Protein AF-A0A6L4ZNS8-F1 (afdb_monomer_lite)

Foldseek 3Di:
DVQLVQVCQFCLLQAQAAEAEDQDDLQVPDDQVPRCVNCVLQAVQQVVVNVVVCVLCVLCVVLRRYDYDYQCCSVPVVVVVLQVVLLCVLCPPDDDDPVLVVVVVVVVVVVVLLVLLQADLVLVLVVCCVVPVPQDPVNSVVVSVVSPVVSVVPHPDHDDPVSNVSCVVVVHHDHDDPPGGALLSQFQVCLFPVHAAEHQRPVSVVSQLVLDPCSPADPPLVVLVLVVLQVDKDKGFGPDRVNLSSVCVVVCQLVLSSVLVVLVSVLLLDPCNDPVSSVVSSVCVVVSSVVNVVSVVVVQVVVVVVCVVVHDPPDPDDRMFMWGKGKDFHNRAGHRPRDPVVVVVPDDDGRRHNGMYIYTHTDD

pLDDT: mean 82.62, std 11.11, range [48.66, 97.88]

Structure (mmCIF, N/CA/C/O backbone):
data_AF-A0A6L4ZNS8-F1
#
_entry.id   AF-A0A6L4ZNS8-F1
#
loop_
_atom_site.group_PDB
_atom_site.id
_atom_site.type_symbol
_atom_site.label_atom_id
_atom_site.label_alt_id
_atom_site.label_comp_id
_atom_site.label_asym_id
_atom_site.label_entity_id
_atom_site.label_seq_id
_atom_site.pdbx_PDB_ins_code
_atom_site.Cartn_x
_atom_site.Cartn_y
_atom_site.Cartn_z
_atom_site.occupancy
_atom_site.B_iso_or_equiv
_atom_site.auth_seq_id
_atom_site.auth_comp_id
_atom_site.auth_asym_id
_atom_site.auth_atom_id
_atom_site.pdbx_PDB_model_num
ATOM 1 N N . SER A 1 1 ? 4.848 -0.343 -8.490 1.00 55.44 1 SER A N 1
ATOM 2 C CA . SER A 1 1 ? 5.250 -1.646 -7.915 1.00 55.44 1 SER A CA 1
ATOM 3 C C . SER A 1 1 ? 6.116 -1.449 -6.678 1.00 55.44 1 SER A C 1
ATOM 5 O O . SER A 1 1 ? 5.845 -2.103 -5.681 1.00 55.44 1 SER A O 1
ATOM 7 N N . GLN A 1 2 ? 7.077 -0.512 -6.673 1.00 61.09 2 GLN A N 1
ATOM 8 C CA . GLN A 1 2 ? 7.758 -0.095 -5.437 1.00 61.09 2 GLN A CA 1
ATOM 9 C C . GLN A 1 2 ? 6.821 0.632 -4.461 1.00 61.09 2 GLN A C 1
ATOM 11 O O . GLN A 1 2 ? 6.815 0.305 -3.285 1.00 61.09 2 GLN A O 1
ATOM 16 N N . LEU A 1 3 ? 5.949 1.533 -4.922 1.00 66.25 3 LEU A N 1
ATOM 17 C CA . LEU A 1 3 ? 4.980 2.187 -4.029 1.00 66.25 3 LEU A CA 1
ATOM 18 C C . LEU A 1 3 ? 4.072 1.175 -3.302 1.00 66.25 3 LEU A C 1
ATOM 20 O O . LEU A 1 3 ? 4.001 1.165 -2.080 1.00 66.25 3 LEU A O 1
ATOM 24 N N . THR A 1 4 ? 3.461 0.250 -4.050 1.00 72.44 4 THR A N 1
ATOM 25 C CA . THR A 1 4 ? 2.668 -0.857 -3.487 1.00 72.44 4 THR A CA 1
ATOM 26 C C . THR A 1 4 ? 3.493 -1.715 -2.526 1.00 72.44 4 THR A C 1
ATOM 28 O O . THR A 1 4 ? 3.002 -2.079 -1.469 1.00 72.44 4 THR A O 1
ATOM 31 N N . SER A 1 5 ? 4.759 -1.988 -2.859 1.00 70.00 5 SER A N 1
ATOM 32 C CA . SER A 1 5 ? 5.699 -2.708 -1.993 1.00 70.00 5 SER A CA 1
ATOM 33 C C . SER A 1 5 ? 5.915 -2.029 -0.646 1.00 70.00 5 SER A C 1
ATOM 35 O O . SER A 1 5 ? 5.770 -2.667 0.392 1.00 70.00 5 SER A O 1
ATOM 37 N N . HIS A 1 6 ? 6.264 -0.742 -0.659 1.00 78.31 6 HIS A N 1
ATOM 38 C CA . HIS A 1 6 ? 6.495 0.025 0.561 1.00 78.31 6 HIS A CA 1
ATOM 39 C C . HIS A 1 6 ? 5.216 0.127 1.390 1.00 78.31 6 HIS A C 1
ATOM 41 O O . HIS A 1 6 ? 5.255 -0.039 2.603 1.00 78.31 6 HIS A O 1
ATOM 47 N N . ASN A 1 7 ? 4.069 0.316 0.740 1.00 82.25 7 ASN A N 1
ATOM 48 C CA . ASN A 1 7 ? 2.777 0.373 1.417 1.00 82.25 7 ASN A CA 1
ATOM 49 C C . ASN A 1 7 ? 2.424 -0.950 2.105 1.00 82.25 7 ASN A C 1
ATOM 51 O O . ASN A 1 7 ? 1.959 -0.926 3.242 1.00 82.25 7 ASN A O 1
ATOM 55 N N . SER A 1 8 ? 2.712 -2.093 1.472 1.00 81.50 8 SER A N 1
ATOM 56 C CA . SER A 1 8 ? 2.558 -3.403 2.114 1.00 81.50 8 SER A CA 1
ATOM 57 C C . SER A 1 8 ? 3.462 -3.556 3.341 1.00 81.50 8 SER A C 1
ATOM 59 O O . SER A 1 8 ? 3.017 -4.088 4.350 1.00 81.50 8 SER A O 1
ATOM 61 N N . ALA A 1 9 ? 4.702 -3.058 3.290 1.00 84.75 9 ALA A N 1
ATOM 62 C CA . ALA A 1 9 ? 5.604 -3.080 4.445 1.00 84.75 9 ALA A CA 1
ATOM 63 C C . ALA A 1 9 ? 5.110 -2.219 5.606 1.00 84.75 9 ALA A C 1
ATOM 65 O O . ALA A 1 9 ? 5.118 -2.660 6.753 1.00 84.75 9 ALA A O 1
ATOM 66 N N . ARG A 1 10 ? 4.634 -1.014 5.296 1.00 88.81 10 ARG A N 1
ATOM 67 C CA . ARG A 1 10 ? 4.169 -0.050 6.293 1.00 88.81 10 ARG A CA 1
ATOM 68 C C . ARG A 1 10 ? 2.907 -0.541 6.997 1.00 88.81 10 ARG A C 1
ATOM 70 O O . ARG A 1 10 ? 2.861 -0.535 8.220 1.00 88.81 10 ARG A O 1
ATOM 77 N N . MET A 1 11 ? 1.916 -1.017 6.243 1.00 91.12 11 MET A N 1
ATOM 78 C CA . MET A 1 11 ? 0.636 -1.442 6.820 1.00 91.12 11 MET A CA 1
ATOM 79 C C . MET A 1 11 ? 0.650 -2.886 7.346 1.00 91.12 11 MET A C 1
ATOM 81 O O . MET A 1 11 ? -0.139 -3.218 8.221 1.00 91.12 11 MET A O 1
ATOM 85 N N . GLY A 1 12 ? 1.552 -3.749 6.866 1.00 90.12 12 GLY A N 1
ATOM 86 C CA . GLY A 1 12 ? 1.516 -5.196 7.133 1.00 90.12 12 GLY A CA 1
ATOM 87 C C . GLY A 1 12 ? 1.684 -5.622 8.598 1.00 90.12 12 GLY A C 1
ATOM 88 O O . GLY A 1 12 ? 1.318 -6.741 8.953 1.00 90.12 12 GLY A O 1
ATOM 89 N N . LEU A 1 13 ? 2.198 -4.752 9.475 1.00 91.94 13 LEU A N 1
ATOM 90 C CA . LEU A 1 13 ? 2.229 -5.027 10.919 1.00 91.94 13 LEU A CA 1
ATOM 91 C C . LEU A 1 13 ? 0.956 -4.585 11.659 1.00 91.94 13 LEU A C 1
ATOM 93 O O . LEU A 1 13 ? 0.760 -4.982 12.802 1.00 91.94 13 LEU A O 1
ATOM 97 N N . TYR A 1 14 ? 0.094 -3.797 11.018 1.00 93.81 14 TYR A N 1
ATOM 98 C CA . TYR A 1 14 ? -1.112 -3.217 11.615 1.00 93.81 14 TYR A CA 1
ATOM 99 C C . TYR A 1 14 ? -2.411 -3.912 11.183 1.00 93.81 14 TYR A C 1
ATOM 101 O O . TYR A 1 14 ? -3.473 -3.588 11.709 1.00 93.81 14 TYR A O 1
ATOM 109 N N . VAL A 1 15 ? -2.349 -4.855 10.237 1.00 93.75 15 VAL A N 1
ATOM 110 C CA . VAL A 1 15 ? -3.516 -5.569 9.685 1.00 93.75 15 VAL A CA 1
ATOM 111 C C . VAL A 1 15 ? -3.256 -7.062 9.582 1.00 93.75 15 VAL A C 1
ATOM 113 O O . VAL A 1 15 ? -2.110 -7.474 9.466 1.00 93.75 15 VAL A O 1
ATOM 116 N N . ASP A 1 16 ? -4.307 -7.874 9.584 1.00 92.56 16 ASP A N 1
ATOM 117 C CA . ASP A 1 16 ? -4.179 -9.332 9.446 1.00 92.56 16 ASP A CA 1
ATOM 118 C C . ASP A 1 16 ? -3.756 -9.756 8.039 1.00 92.56 16 ASP A C 1
ATOM 120 O O . ASP A 1 16 ? -2.941 -10.657 7.863 1.00 92.56 16 ASP A O 1
ATOM 124 N N . GLU A 1 17 ? -4.317 -9.094 7.029 1.00 93.25 17 GLU A N 1
ATOM 125 C CA . GLU A 1 17 ? -4.117 -9.435 5.628 1.00 93.25 17 GLU A CA 1
ATOM 126 C C . GLU A 1 17 ? -4.102 -8.173 4.760 1.00 93.25 17 GLU A C 1
ATOM 128 O O . GLU A 1 17 ? -4.732 -7.157 5.062 1.00 93.25 17 GLU A O 1
ATOM 133 N N . LEU A 1 18 ? -3.385 -8.248 3.643 1.00 93.00 18 LEU A N 1
ATOM 134 C CA . LEU A 1 18 ? -3.265 -7.201 2.642 1.00 93.00 18 LEU A CA 1
ATOM 135 C C . LEU A 1 18 ? -3.753 -7.721 1.295 1.00 93.00 18 LEU A C 1
ATOM 137 O O . LEU A 1 18 ? -3.173 -8.643 0.718 1.00 93.00 18 LEU A O 1
ATOM 141 N N . LEU A 1 19 ? -4.773 -7.066 0.748 1.00 94.00 19 LEU A N 1
ATOM 142 C CA . LEU A 1 19 ? -5.231 -7.326 -0.610 1.00 94.00 19 LEU A CA 1
ATOM 143 C C . LEU A 1 19 ? -4.478 -6.426 -1.587 1.00 94.00 19 LEU A C 1
ATOM 145 O O . LEU A 1 19 ? -4.548 -5.198 -1.525 1.00 94.00 19 LEU A O 1
ATOM 149 N N . VAL A 1 20 ? -3.742 -7.042 -2.507 1.00 91.81 20 VAL A N 1
ATOM 150 C CA . VAL A 1 20 ? -2.972 -6.341 -3.534 1.00 91.81 20 VAL A CA 1
ATOM 151 C C . VAL A 1 20 ? -3.609 -6.603 -4.886 1.00 91.81 20 VAL A C 1
ATOM 153 O O . VAL A 1 20 ? -3.731 -7.749 -5.316 1.00 91.81 20 VAL A O 1
ATOM 156 N N . VAL A 1 21 ? -3.990 -5.539 -5.593 1.00 90.00 21 VAL A N 1
ATOM 157 C CA . VAL A 1 21 ? -4.500 -5.700 -6.955 1.00 90.00 21 VAL A CA 1
ATOM 158 C C . VAL A 1 21 ? -3.403 -6.257 -7.849 1.00 90.00 21 VAL A C 1
ATOM 160 O O . VAL A 1 21 ? -2.271 -5.762 -7.858 1.00 90.00 21 VAL A O 1
ATOM 163 N N . VAL A 1 22 ? -3.760 -7.288 -8.607 1.00 87.62 22 VAL A N 1
ATOM 164 C CA . VAL A 1 22 ? -2.878 -7.961 -9.546 1.00 87.62 22 VAL A CA 1
ATOM 165 C C . VAL A 1 22 ? -2.193 -6.940 -10.471 1.00 87.62 22 VAL A C 1
ATOM 167 O O . VAL A 1 22 ? -2.868 -6.166 -11.151 1.00 87.62 22 VAL A O 1
ATOM 170 N N . PRO A 1 23 ? -0.849 -6.935 -10.531 1.00 83.94 23 PRO A N 1
ATOM 171 C CA . PRO A 1 23 ? -0.077 -5.948 -11.287 1.00 83.94 23 PRO A CA 1
ATOM 172 C C . PRO A 1 23 ? 0.065 -6.268 -12.788 1.00 83.94 23 PRO A C 1
ATOM 174 O O . PRO A 1 23 ? 0.832 -5.591 -13.478 1.00 83.94 23 PRO A O 1
ATOM 177 N N . PHE A 1 24 ? -0.578 -7.324 -13.292 1.00 83.56 24 PHE A N 1
ATOM 178 C CA . PHE A 1 24 ? -0.418 -7.780 -14.673 1.00 83.56 24 PHE A CA 1
ATOM 179 C C . PHE A 1 24 ? -1.230 -6.935 -15.654 1.00 83.56 24 PHE A C 1
ATOM 181 O O . PHE A 1 24 ? -2.340 -6.492 -15.362 1.00 83.56 24 PHE A O 1
ATOM 188 N N . TYR A 1 25 ? -0.683 -6.753 -16.855 1.00 78.88 25 TYR A N 1
ATOM 189 C CA . TYR A 1 25 ? -1.476 -6.279 -17.979 1.00 78.88 25 TYR A CA 1
ATOM 190 C C . TYR A 1 25 ? -2.469 -7.357 -18.397 1.00 78.88 25 TYR A C 1
ATOM 192 O O . TYR A 1 25 ? -2.092 -8.521 -18.513 1.00 78.88 25 TYR A O 1
ATOM 200 N N . ASN A 1 26 ? -3.701 -6.957 -18.709 1.00 83.31 26 ASN A N 1
ATOM 201 C CA . ASN A 1 26 ? -4.554 -7.786 -19.547 1.00 83.31 26 ASN A CA 1
ATOM 202 C C . ASN A 1 26 ? -4.184 -7.530 -21.022 1.00 83.31 26 ASN A C 1
ATOM 204 O O . ASN A 1 26 ? -4.449 -6.427 -21.516 1.00 83.31 26 ASN A O 1
ATOM 208 N N . PRO A 1 27 ? -3.564 -8.496 -21.728 1.00 84.94 27 PRO A N 1
ATOM 209 C CA . PRO A 1 27 ? -3.196 -8.329 -23.131 1.00 84.94 27 PRO A CA 1
ATOM 210 C C . PRO A 1 27 ? -4.417 -8.195 -24.046 1.00 84.94 27 PRO A C 1
ATOM 212 O O . PRO A 1 27 ? -4.320 -7.550 -25.085 1.00 84.94 27 PRO A O 1
ATOM 215 N N . TYR A 1 28 ? -5.571 -8.744 -23.665 1.00 82.06 28 TYR A N 1
ATOM 216 C CA . TYR A 1 28 ? -6.782 -8.707 -24.487 1.00 82.06 28 TYR A CA 1
ATOM 217 C C . TYR A 1 28 ? -7.410 -7.308 -24.566 1.00 82.06 28 TYR A C 1
ATOM 219 O O . TYR A 1 28 ? -8.070 -6.994 -25.549 1.00 82.06 28 TYR A O 1
ATOM 227 N N . CYS A 1 29 ? -7.114 -6.429 -23.604 1.00 75.25 29 CYS A N 1
ATOM 228 C CA . CYS A 1 29 ? -7.576 -5.036 -23.595 1.00 75.25 29 CYS A CA 1
ATOM 229 C C . CYS A 1 29 ? -6.552 -4.063 -24.221 1.00 75.25 29 CYS A C 1
ATOM 231 O O . CYS A 1 29 ? -6.595 -2.855 -23.962 1.00 75.25 29 CYS A O 1
ATOM 233 N N . LYS A 1 30 ? -5.562 -4.559 -24.980 1.00 79.81 30 LYS A N 1
ATOM 234 C CA . LYS A 1 30 ? -4.516 -3.735 -25.607 1.00 79.81 30 LYS A CA 1
ATOM 235 C C . LYS A 1 30 ? -4.583 -3.797 -27.124 1.00 79.81 30 LYS A C 1
ATOM 237 O O . LYS A 1 30 ? -4.653 -4.867 -27.722 1.00 79.81 30 LYS A O 1
ATOM 242 N N . ILE A 1 31 ? -4.478 -2.619 -27.743 1.00 86.00 31 ILE A N 1
ATOM 243 C CA . ILE A 1 31 ? -4.279 -2.494 -29.188 1.00 86.00 31 ILE A CA 1
ATOM 244 C C . ILE A 1 31 ? -3.011 -3.232 -29.615 1.00 86.00 31 ILE A C 1
ATOM 246 O O . ILE A 1 31 ? -2.042 -3.278 -28.857 1.00 86.00 31 ILE A O 1
ATOM 250 N N . ALA A 1 32 ? -3.005 -3.731 -30.851 1.00 87.88 32 ALA A N 1
ATOM 251 C CA . ALA A 1 32 ? -1.966 -4.625 -31.349 1.00 87.88 32 ALA A CA 1
ATOM 252 C C . ALA A 1 32 ? -0.541 -4.123 -31.074 1.00 87.88 32 ALA A C 1
ATOM 254 O O . ALA A 1 32 ? 0.255 -4.844 -30.494 1.00 87.88 32 ALA A O 1
ATOM 255 N N . LYS A 1 33 ? -0.248 -2.848 -31.363 1.00 87.62 33 LYS A N 1
ATOM 256 C CA . LYS A 1 33 ? 1.082 -2.234 -31.168 1.00 87.62 33 LYS A CA 1
ATOM 257 C C . LYS A 1 33 ? 1.557 -2.102 -29.708 1.00 87.62 33 LYS A C 1
ATOM 259 O O . LYS A 1 33 ? 2.719 -1.806 -29.480 1.00 87.62 33 LYS A O 1
ATOM 264 N N . LEU A 1 34 ? 0.662 -2.236 -28.725 1.00 86.12 34 LEU A N 1
ATOM 265 C CA . LEU A 1 34 ? 0.972 -2.185 -27.284 1.00 86.12 34 LEU A CA 1
ATOM 266 C C . LEU A 1 34 ? 0.579 -3.498 -26.590 1.00 86.12 34 LEU A C 1
ATOM 268 O O . LEU A 1 34 ? 0.325 -3.517 -25.384 1.00 86.12 34 LEU A O 1
ATOM 272 N N . ASN A 1 35 ? 0.452 -4.582 -27.353 1.00 89.50 35 ASN A N 1
ATOM 273 C CA . ASN A 1 35 ? 0.066 -5.878 -26.828 1.00 89.50 35 ASN A CA 1
ATOM 274 C C . ASN A 1 35 ? 1.329 -6.679 -26.455 1.00 89.50 35 ASN A C 1
ATOM 276 O O . ASN A 1 35 ? 2.144 -6.936 -27.345 1.00 89.50 35 ASN A O 1
ATOM 280 N N . PRO A 1 36 ? 1.494 -7.101 -25.185 1.00 90.06 36 PRO A N 1
ATOM 281 C CA . PRO A 1 36 ? 2.696 -7.804 -24.735 1.00 90.06 36 PRO A CA 1
ATOM 282 C C . PRO A 1 36 ? 2.802 -9.246 -25.255 1.00 90.06 36 PRO A C 1
ATOM 284 O O . PRO A 1 36 ? 3.875 -9.829 -25.176 1.00 90.06 36 PRO A O 1
ATOM 287 N N . ILE A 1 37 ? 1.722 -9.830 -25.791 1.00 91.56 37 ILE A N 1
ATOM 288 C CA . ILE A 1 37 ? 1.777 -11.127 -26.486 1.00 91.56 37 ILE A CA 1
ATOM 289 C C . ILE A 1 37 ? 2.320 -10.942 -27.906 1.00 91.56 37 ILE A C 1
ATOM 291 O O . ILE A 1 37 ? 3.078 -11.777 -28.387 1.00 91.56 37 ILE A O 1
ATOM 295 N N . GLN A 1 38 ? 1.921 -9.862 -28.584 1.00 91.62 38 GLN A N 1
ATOM 296 C CA . GLN A 1 38 ? 2.296 -9.620 -29.982 1.00 91.62 38 GLN A CA 1
ATOM 297 C C . GLN A 1 38 ? 3.655 -8.925 -30.133 1.00 91.62 38 GLN A C 1
ATOM 299 O O . GLN A 1 38 ? 4.314 -9.145 -31.141 1.00 91.62 38 GLN A O 1
ATOM 304 N N . ASN A 1 39 ? 4.060 -8.114 -29.150 1.00 89.75 39 ASN A N 1
ATOM 305 C CA . ASN A 1 39 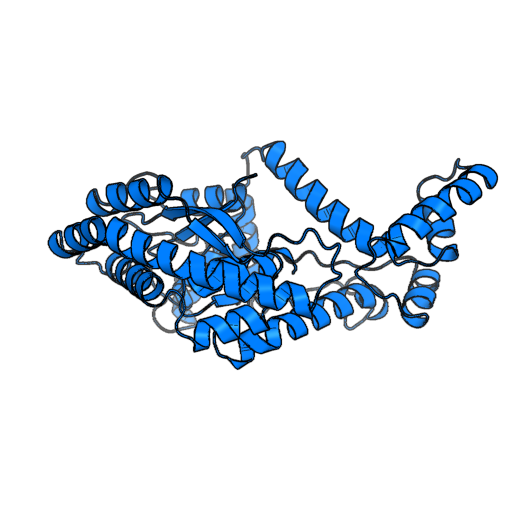? 5.317 -7.349 -29.151 1.00 89.75 39 ASN A CA 1
ATOM 306 C C . ASN A 1 39 ? 6.044 -7.542 -27.802 1.00 89.75 39 ASN A C 1
ATOM 308 O O . ASN A 1 39 ? 6.212 -6.580 -27.042 1.00 89.75 39 ASN A O 1
ATOM 312 N N . PRO A 1 40 ? 6.376 -8.787 -27.410 1.00 88.69 40 PRO A N 1
ATOM 313 C CA . PRO A 1 40 ? 6.974 -9.080 -26.104 1.00 88.69 40 PRO A CA 1
ATOM 314 C C . PRO A 1 40 ? 8.308 -8.354 -25.869 1.00 88.69 40 PRO A C 1
ATOM 316 O O . PRO A 1 40 ? 8.640 -8.024 -24.729 1.00 88.69 40 PRO A O 1
ATOM 319 N N . GLU A 1 41 ? 9.054 -8.061 -26.934 1.00 85.06 41 GLU A N 1
ATOM 320 C CA . GLU A 1 41 ? 10.313 -7.319 -26.908 1.00 85.06 41 GLU A CA 1
ATOM 321 C C . GLU A 1 41 ? 10.163 -5.917 -26.307 1.00 85.06 41 GLU A C 1
ATOM 323 O O . GLU A 1 41 ? 11.067 -5.468 -25.609 1.00 85.06 41 GLU A O 1
ATOM 328 N N . LEU A 1 42 ? 9.001 -5.265 -26.459 1.00 86.00 42 LEU A N 1
ATOM 329 C CA . LEU A 1 42 ? 8.735 -3.941 -25.881 1.00 86.00 42 LEU A CA 1
ATOM 330 C C . LEU A 1 42 ? 8.569 -3.956 -24.354 1.00 86.00 42 LEU A C 1
ATOM 332 O O . LEU A 1 42 ? 8.579 -2.893 -23.737 1.00 86.00 42 LEU A O 1
ATOM 336 N N . PHE A 1 43 ? 8.381 -5.123 -23.731 1.00 87.25 43 PHE A N 1
ATOM 337 C CA . PHE A 1 43 ? 7.991 -5.244 -22.319 1.00 87.25 43 PHE A CA 1
ATOM 338 C C . PHE A 1 43 ? 9.041 -5.942 -21.448 1.00 87.25 43 PHE A C 1
ATOM 340 O O . PHE A 1 43 ? 8.749 -6.268 -20.293 1.00 87.25 43 PHE A O 1
ATOM 347 N N . LYS A 1 44 ? 10.259 -6.192 -21.945 1.00 84.69 44 LYS A N 1
ATOM 348 C CA . LYS A 1 44 ? 11.268 -6.963 -21.200 1.00 84.69 44 LYS A CA 1
ATOM 349 C C . LYS A 1 44 ? 11.632 -6.320 -19.866 1.00 84.69 44 LYS A C 1
ATOM 351 O O . LYS A 1 44 ? 11.545 -6.984 -18.832 1.00 84.69 44 LYS A O 1
ATOM 356 N N . ILE A 1 45 ? 11.970 -5.028 -19.859 1.00 82.38 45 ILE A N 1
ATOM 357 C CA . ILE A 1 45 ? 12.330 -4.320 -18.614 1.00 82.38 45 ILE A CA 1
ATOM 358 C C . ILE A 1 45 ? 11.167 -4.351 -17.622 1.00 82.38 45 ILE A C 1
ATOM 360 O O . ILE A 1 45 ? 11.347 -4.641 -16.438 1.00 82.38 45 ILE A O 1
ATOM 364 N N . ASP A 1 46 ? 9.955 -4.089 -18.105 1.00 85.12 46 ASP A N 1
ATOM 365 C CA . ASP A 1 46 ? 8.761 -4.120 -17.269 1.00 85.12 46 ASP A CA 1
ATOM 366 C C . ASP A 1 46 ? 8.481 -5.514 -16.692 1.00 85.12 46 ASP A C 1
ATOM 368 O O . ASP A 1 46 ? 8.116 -5.641 -15.521 1.00 85.12 46 ASP A O 1
ATOM 372 N N . THR A 1 47 ? 8.742 -6.559 -17.476 1.00 87.06 47 THR A N 1
ATOM 373 C CA . THR A 1 47 ? 8.640 -7.957 -17.048 1.00 87.06 47 THR A CA 1
ATOM 374 C C . THR A 1 47 ? 9.650 -8.272 -15.948 1.00 87.06 47 THR A C 1
ATOM 376 O O . THR A 1 47 ? 9.263 -8.848 -14.934 1.00 87.06 47 THR A O 1
ATOM 379 N N . TYR A 1 48 ? 10.909 -7.832 -16.057 1.00 84.12 48 TYR A N 1
ATOM 380 C CA . TYR A 1 48 ? 11.884 -7.992 -14.968 1.00 84.12 48 TYR A CA 1
ATOM 381 C C . TYR A 1 48 ? 11.446 -7.273 -13.691 1.00 84.12 48 TYR A C 1
ATOM 383 O O . TYR A 1 48 ? 11.519 -7.844 -12.602 1.00 84.12 48 TYR A O 1
ATOM 391 N N . LYS A 1 49 ? 10.922 -6.046 -13.807 1.00 82.38 49 LYS A N 1
ATOM 392 C CA . LYS A 1 49 ? 10.384 -5.300 -12.655 1.00 82.38 49 LYS A CA 1
ATOM 393 C C . LYS A 1 49 ? 9.219 -6.037 -11.999 1.00 82.38 49 LYS A C 1
ATOM 395 O O . LYS A 1 49 ? 9.097 -6.030 -10.773 1.00 82.38 49 LYS A O 1
ATOM 400 N N . LEU A 1 50 ? 8.360 -6.647 -12.805 1.00 86.88 50 LEU A N 1
ATOM 401 C CA . LEU A 1 50 ? 7.218 -7.426 -12.354 1.00 86.88 50 LEU A CA 1
ATOM 402 C C . LEU A 1 50 ? 7.651 -8.730 -11.670 1.00 86.88 50 LEU A C 1
ATOM 404 O O . LEU A 1 50 ? 7.189 -9.003 -10.566 1.00 86.88 50 LEU A O 1
ATOM 408 N N . VAL A 1 51 ? 8.575 -9.489 -12.264 1.00 87.44 51 VAL A N 1
ATOM 409 C CA . VAL A 1 51 ? 9.139 -10.708 -11.660 1.00 87.44 51 VAL A CA 1
ATOM 410 C C . VAL A 1 51 ? 9.835 -10.379 -10.342 1.00 87.44 51 VAL A C 1
ATOM 412 O O . VAL A 1 51 ? 9.559 -11.029 -9.339 1.00 87.44 51 VAL A O 1
ATOM 415 N N . ASN A 1 52 ? 10.651 -9.322 -10.300 1.00 83.56 52 ASN A N 1
ATOM 416 C CA . ASN A 1 52 ? 11.281 -8.864 -9.062 1.00 83.56 52 ASN A CA 1
ATOM 417 C C . ASN A 1 52 ? 10.235 -8.456 -8.010 1.00 83.56 52 ASN A C 1
ATOM 419 O O . ASN A 1 52 ? 10.346 -8.810 -6.841 1.00 83.56 52 ASN A O 1
ATOM 423 N N . PHE A 1 53 ? 9.170 -7.757 -8.412 1.00 83.75 53 PHE A N 1
ATOM 424 C CA . PHE A 1 53 ? 8.078 -7.412 -7.501 1.00 83.75 53 PHE A CA 1
ATOM 425 C C . PHE A 1 53 ? 7.394 -8.651 -6.902 1.00 83.75 53 PHE A C 1
ATOM 427 O O . PHE A 1 53 ? 7.115 -8.647 -5.702 1.00 83.75 53 PHE A O 1
ATOM 434 N N . LEU A 1 54 ? 7.141 -9.685 -7.711 1.00 86.69 54 LEU A N 1
ATOM 435 C CA . LEU A 1 54 ? 6.557 -10.950 -7.257 1.00 86.69 54 LEU A CA 1
ATOM 436 C C . LEU A 1 54 ? 7.521 -11.728 -6.362 1.00 86.69 54 LEU A C 1
ATOM 438 O O . LEU A 1 54 ? 7.097 -12.225 -5.327 1.00 86.69 54 LEU A O 1
ATOM 442 N N . TYR A 1 55 ? 8.805 -11.782 -6.719 1.00 86.38 55 TYR A N 1
ATOM 443 C CA . TYR A 1 55 ? 9.847 -12.406 -5.906 1.00 86.38 55 TYR A CA 1
ATOM 444 C C . TYR A 1 55 ? 9.917 -11.762 -4.518 1.00 86.38 55 TYR A C 1
ATOM 446 O O . TYR A 1 55 ? 9.827 -12.454 -3.509 1.00 86.38 55 TYR A O 1
ATOM 454 N N . LEU A 1 56 ? 9.954 -10.426 -4.470 1.00 82.12 56 LEU A N 1
ATOM 455 C CA . LEU A 1 56 ? 9.942 -9.673 -3.219 1.00 82.12 56 LEU A CA 1
ATOM 456 C C . LEU A 1 56 ? 8.647 -9.883 -2.421 1.00 82.12 56 LEU A C 1
ATOM 458 O O . LEU A 1 56 ? 8.698 -9.856 -1.201 1.00 82.12 56 LEU A O 1
ATOM 462 N N . LEU A 1 57 ? 7.485 -10.076 -3.059 1.00 85.81 57 LEU A N 1
ATOM 463 C CA . LEU A 1 57 ? 6.235 -10.410 -2.353 1.00 85.81 57 LEU A CA 1
ATOM 464 C C . LEU A 1 57 ? 6.126 -11.870 -1.932 1.00 85.81 57 LEU A C 1
ATOM 466 O O . LEU A 1 57 ? 5.333 -12.156 -1.039 1.00 85.81 57 LEU A O 1
ATOM 470 N N . GLY A 1 58 ? 6.878 -12.772 -2.561 1.00 88.62 58 GLY A N 1
ATOM 471 C CA . GLY A 1 58 ? 6.757 -14.218 -2.399 1.00 88.62 58 GLY A CA 1
ATOM 472 C C . GLY A 1 58 ? 6.647 -14.663 -0.940 1.00 88.62 58 GLY A C 1
ATOM 473 O O . GLY A 1 58 ? 5.684 -15.355 -0.616 1.00 88.62 58 GLY A O 1
ATOM 474 N N . PRO A 1 59 ? 7.537 -14.220 -0.031 1.00 88.06 59 PRO A N 1
ATOM 475 C CA . PRO A 1 59 ? 7.439 -14.570 1.385 1.00 88.06 59 PRO A CA 1
ATOM 476 C C . PRO A 1 59 ? 6.115 -14.149 2.044 1.00 88.06 59 PRO A C 1
ATOM 478 O O . PRO A 1 59 ? 5.520 -14.941 2.771 1.00 88.06 59 PRO A O 1
ATOM 481 N N . ALA A 1 60 ? 5.626 -12.940 1.750 1.00 88.38 60 ALA A N 1
ATOM 482 C CA . ALA A 1 60 ? 4.376 -12.413 2.305 1.00 88.38 60 ALA A CA 1
ATOM 483 C C . ALA A 1 60 ? 3.135 -13.080 1.701 1.00 88.38 60 ALA A C 1
ATOM 485 O O . ALA A 1 60 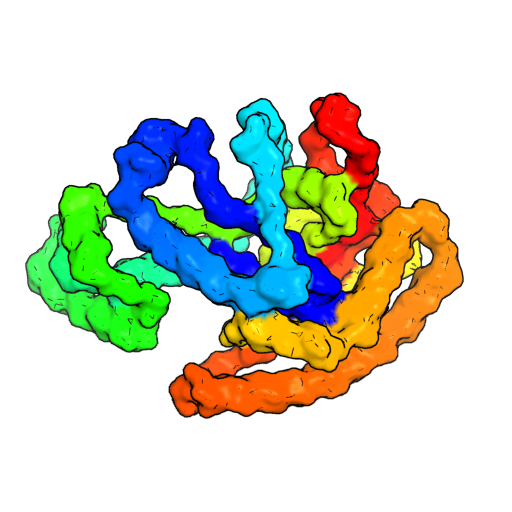? 2.120 -13.228 2.374 1.00 88.38 60 ALA A O 1
ATOM 486 N N . VAL A 1 61 ? 3.217 -13.515 0.444 1.00 91.12 61 VAL A N 1
ATOM 487 C CA . VAL A 1 61 ? 2.166 -14.320 -0.191 1.00 91.12 61 VAL A CA 1
ATOM 488 C C . VAL A 1 61 ? 2.124 -15.717 0.427 1.00 91.12 61 VAL A C 1
ATOM 490 O O . VAL A 1 61 ? 1.060 -16.194 0.808 1.00 91.12 61 VAL A O 1
ATOM 493 N N . ASN A 1 62 ? 3.285 -16.353 0.592 1.00 90.62 62 ASN A N 1
ATOM 494 C CA . ASN A 1 62 ? 3.392 -17.704 1.142 1.00 90.62 62 ASN A CA 1
ATOM 495 C C . ASN A 1 62 ? 2.976 -17.786 2.618 1.00 90.62 62 ASN A C 1
ATOM 497 O O . ASN A 1 62 ? 2.479 -18.824 3.046 1.00 90.62 62 ASN A O 1
ATOM 501 N N . SER A 1 63 ? 3.166 -16.714 3.394 1.00 89.81 63 SER A N 1
ATOM 502 C CA . SER A 1 63 ? 2.708 -16.633 4.789 1.00 89.81 63 SER A CA 1
ATOM 503 C C . SER A 1 63 ? 1.211 -16.334 4.930 1.00 89.81 63 SER A C 1
ATOM 505 O O . SER A 1 63 ? 0.686 -16.399 6.037 1.00 89.81 63 SER A O 1
ATOM 507 N N . GLY A 1 64 ? 0.521 -16.009 3.831 1.00 90.88 64 GLY A N 1
ATOM 508 C CA . GLY A 1 64 ? -0.890 -15.618 3.827 1.00 90.88 64 GLY A CA 1
ATOM 509 C C . GLY A 1 64 ? -1.144 -14.136 4.120 1.00 90.88 64 GLY A C 1
ATOM 510 O O . GLY A 1 64 ? -2.279 -13.692 3.959 1.00 90.88 64 GLY A O 1
ATOM 511 N N . LEU A 1 65 ? -0.111 -13.357 4.470 1.00 91.12 65 LEU A N 1
ATOM 512 C CA . LEU A 1 65 ? -0.231 -11.921 4.750 1.00 91.12 65 LEU A CA 1
ATOM 513 C C . LEU A 1 65 ? -0.669 -11.123 3.515 1.00 91.12 65 LEU A C 1
ATOM 515 O O . LEU A 1 65 ? -1.413 -10.159 3.640 1.00 91.12 65 LEU A O 1
ATOM 519 N N . VAL A 1 66 ? -0.207 -11.483 2.317 1.00 92.06 66 VAL A N 1
ATOM 520 C CA . VAL A 1 66 ? -0.586 -10.805 1.068 1.00 92.06 66 VAL A CA 1
ATOM 521 C C . VAL A 1 66 ? -1.400 -11.741 0.187 1.00 92.06 66 VAL A C 1
ATOM 523 O O . VAL A 1 66 ? -0.942 -12.822 -0.176 1.00 92.06 66 VAL A O 1
ATOM 526 N N . LYS A 1 67 ? -2.574 -11.281 -0.251 1.00 93.62 67 LYS A N 1
ATOM 527 C CA . LYS A 1 67 ? -3.410 -11.969 -1.240 1.00 93.62 67 LYS A CA 1
ATOM 528 C C . LYS A 1 67 ? -3.585 -11.098 -2.472 1.00 93.62 67 LYS A C 1
ATOM 530 O O . LYS A 1 67 ? -3.814 -9.892 -2.378 1.00 93.62 67 LYS A O 1
ATOM 535 N N . PHE A 1 68 ? -3.483 -11.710 -3.645 1.00 92.12 68 PHE A N 1
ATOM 536 C CA . PHE A 1 68 ? -3.739 -11.009 -4.894 1.00 92.12 68 PHE A CA 1
ATOM 537 C C . PHE A 1 68 ? -5.226 -11.016 -5.229 1.00 92.12 68 PHE A C 1
ATOM 539 O O . PHE A 1 68 ? -5.865 -12.065 -5.200 1.00 92.12 68 PHE A O 1
ATOM 546 N N . VAL A 1 69 ? -5.750 -9.853 -5.610 1.00 91.62 69 VAL A N 1
ATOM 547 C CA . VAL A 1 69 ? -7.121 -9.701 -6.110 1.00 91.62 69 VAL A CA 1
ATOM 548 C C . VAL A 1 69 ? -7.099 -9.187 -7.540 1.00 91.62 69 VAL A C 1
ATOM 550 O O . VAL A 1 69 ? -6.309 -8.309 -7.894 1.00 91.62 69 VAL A O 1
ATOM 553 N N . VAL A 1 70 ? -7.942 -9.751 -8.397 1.00 88.12 70 VAL A N 1
ATOM 554 C CA . VAL A 1 70 ? -8.022 -9.320 -9.793 1.00 88.12 70 VAL A CA 1
ATOM 555 C C . VAL A 1 70 ? -8.999 -8.156 -9.891 1.00 88.12 70 VAL A C 1
ATOM 557 O O . VAL A 1 70 ? -10.071 -8.195 -9.297 1.00 88.12 70 VAL A O 1
ATOM 560 N N . ASN A 1 71 ? -8.641 -7.117 -10.646 1.00 87.12 71 ASN A N 1
ATOM 561 C CA . ASN A 1 71 ? -9.590 -6.061 -10.979 1.00 87.12 71 ASN A CA 1
ATOM 562 C C . ASN A 1 71 ? -10.695 -6.653 -11.881 1.00 87.12 71 ASN A C 1
ATOM 564 O O . ASN A 1 71 ? -10.363 -7.101 -12.982 1.00 87.12 71 ASN A O 1
ATOM 568 N N . PRO A 1 72 ? -11.977 -6.639 -11.470 1.00 85.69 72 PRO A N 1
ATOM 569 C CA . PRO A 1 72 ? -13.060 -7.231 -12.254 1.00 85.69 72 PRO A CA 1
ATOM 570 C C . PRO A 1 72 ? -13.255 -6.546 -13.612 1.00 85.69 72 PRO A C 1
ATOM 572 O O . PRO A 1 72 ? -13.640 -7.204 -14.573 1.00 85.69 72 PRO A O 1
ATOM 575 N N . GLY A 1 73 ? -12.879 -5.268 -13.744 1.00 84.25 73 GLY A N 1
ATOM 576 C CA . GLY A 1 73 ? -12.873 -4.570 -15.032 1.00 84.25 73 GLY A CA 1
ATOM 577 C C . GLY A 1 73 ? -11.903 -5.173 -16.057 1.00 84.25 73 GLY A C 1
ATOM 578 O O . GLY A 1 73 ? -11.957 -4.819 -17.221 1.00 84.25 73 GLY A O 1
ATOM 579 N N . LEU A 1 74 ? -11.017 -6.098 -15.672 1.00 83.38 74 LEU A N 1
ATOM 580 C CA . LEU A 1 74 ? -10.213 -6.845 -16.645 1.00 83.38 74 LEU A CA 1
ATOM 581 C C . LEU A 1 74 ? -11.024 -7.918 -17.388 1.00 83.38 74 LEU A C 1
ATOM 583 O O . LEU A 1 74 ? -10.531 -8.428 -18.387 1.00 83.38 74 LEU A O 1
ATOM 587 N N . PHE A 1 75 ? -12.219 -8.277 -16.914 1.00 82.88 75 PHE A N 1
ATOM 588 C CA . PHE A 1 75 ? -13.074 -9.297 -17.531 1.00 82.88 75 PHE A CA 1
ATOM 589 C C . PHE A 1 75 ? -14.351 -8.722 -18.158 1.00 82.88 75 PHE A C 1
ATOM 591 O O . PHE A 1 75 ? -15.006 -9.420 -18.927 1.00 82.88 75 PHE A O 1
ATOM 598 N N . ASP A 1 76 ? -14.692 -7.471 -17.845 1.00 84.31 76 ASP A N 1
ATOM 599 C CA . ASP A 1 76 ? -15.865 -6.768 -18.365 1.00 84.31 76 ASP A CA 1
ATOM 600 C C . ASP A 1 76 ? -15.470 -5.349 -18.805 1.00 84.31 76 ASP A C 1
ATOM 602 O O . ASP A 1 76 ? -15.196 -4.468 -17.982 1.00 84.31 76 ASP A O 1
ATOM 606 N N . ASP A 1 77 ? -15.451 -5.131 -20.122 1.00 83.12 77 ASP A N 1
ATOM 607 C CA . ASP A 1 77 ? -15.089 -3.850 -20.732 1.00 83.12 77 ASP A CA 1
ATOM 608 C C . ASP A 1 77 ? -16.071 -2.727 -20.357 1.00 83.12 77 ASP A C 1
ATOM 610 O O . ASP A 1 77 ? -15.657 -1.580 -20.178 1.00 83.12 77 ASP A O 1
ATOM 614 N N . ASN A 1 78 ? -17.366 -3.031 -20.196 1.00 86.50 78 ASN A N 1
ATOM 615 C CA . ASN A 1 78 ? -18.352 -2.028 -19.787 1.00 86.50 78 ASN A CA 1
ATOM 616 C C . ASN A 1 78 ? -18.083 -1.584 -18.353 1.00 86.50 78 ASN A C 1
ATOM 618 O O . ASN A 1 78 ? -18.114 -0.391 -18.058 1.00 86.50 78 ASN A O 1
ATOM 622 N N . LEU A 1 79 ? -17.745 -2.531 -17.478 1.00 85.12 79 LEU A N 1
ATOM 623 C CA . LEU A 1 79 ? -17.345 -2.222 -16.112 1.00 85.12 79 LEU A CA 1
ATOM 624 C C . LEU A 1 79 ? -16.050 -1.404 -16.069 1.00 85.12 79 LEU A C 1
ATOM 626 O O . LEU A 1 79 ? -15.936 -0.450 -15.298 1.00 85.12 79 LEU A O 1
ATOM 630 N N . GLN A 1 80 ? -15.072 -1.733 -16.914 1.00 86.44 80 GLN A N 1
ATOM 631 C CA . GLN A 1 80 ? -13.851 -0.937 -17.017 1.00 86.44 80 GLN A CA 1
ATOM 632 C C . GLN A 1 80 ? -14.146 0.507 -17.438 1.00 86.44 80 GLN A C 1
ATOM 634 O O . GLN A 1 80 ? -13.563 1.443 -16.879 1.00 86.44 80 GLN A O 1
ATOM 639 N N . LEU A 1 81 ? -15.050 0.692 -18.403 1.00 88.44 81 LEU A N 1
ATOM 640 C CA . LEU A 1 81 ? -15.493 2.007 -18.861 1.00 88.44 81 LEU A CA 1
ATOM 641 C C . LEU A 1 81 ? -16.273 2.759 -17.782 1.00 88.44 81 LEU A C 1
ATOM 643 O O . LEU A 1 81 ? -16.057 3.962 -17.622 1.00 88.44 81 LEU A O 1
ATOM 647 N N . ASP A 1 82 ? -17.118 2.073 -17.014 1.00 89.56 82 ASP A N 1
ATOM 648 C CA . ASP A 1 82 ? -17.849 2.663 -15.892 1.00 89.56 82 ASP A CA 1
ATOM 649 C C . ASP A 1 82 ? -16.872 3.153 -14.810 1.00 89.56 82 ASP A C 1
ATOM 651 O O . ASP A 1 82 ? -16.931 4.318 -14.409 1.00 89.56 82 ASP A O 1
ATOM 655 N N . PHE A 1 83 ? -15.900 2.323 -14.403 1.00 90.00 83 PHE A N 1
ATOM 656 C CA . PHE A 1 83 ? -14.855 2.724 -13.451 1.00 90.00 83 PHE A CA 1
ATOM 657 C C . PHE A 1 83 ? -14.017 3.896 -13.963 1.00 90.00 83 PHE A C 1
ATOM 659 O O . PHE A 1 83 ? -13.695 4.811 -13.203 1.00 90.00 83 PHE A O 1
ATOM 666 N N . ALA A 1 84 ? -13.644 3.886 -15.245 1.00 88.12 84 ALA A N 1
ATOM 667 C CA . ALA A 1 84 ? -12.905 4.991 -15.842 1.00 88.12 84 ALA A CA 1
ATOM 668 C C . ALA A 1 84 ? -13.742 6.279 -15.847 1.00 88.12 84 ALA A C 1
ATOM 670 O O . ALA A 1 84 ? -13.245 7.336 -15.465 1.00 88.12 84 ALA A O 1
ATOM 671 N N . SER A 1 85 ? -15.018 6.191 -16.228 1.00 89.88 85 SER A N 1
ATOM 672 C CA . SER A 1 85 ? -15.941 7.330 -16.287 1.00 89.88 85 SER A CA 1
ATOM 673 C C . SER A 1 85 ? -16.184 7.940 -14.909 1.00 89.88 85 SER A C 1
ATOM 675 O O . SER A 1 85 ? -16.145 9.163 -14.769 1.00 89.88 85 SER A O 1
ATOM 677 N N . ALA A 1 86 ? -16.358 7.101 -13.887 1.00 87.56 86 ALA A N 1
ATOM 678 C CA . ALA A 1 86 ? -16.469 7.513 -12.493 1.00 87.56 86 ALA A CA 1
ATOM 679 C C . ALA A 1 86 ? -15.218 8.269 -12.016 1.00 87.56 86 ALA A C 1
ATOM 681 O O . ALA A 1 86 ? -15.316 9.394 -11.515 1.00 87.56 86 ALA A O 1
ATOM 682 N N . ALA A 1 87 ? -14.030 7.715 -12.282 1.00 86.50 87 ALA A N 1
ATOM 683 C CA . ALA A 1 87 ? -12.766 8.370 -11.961 1.00 86.50 87 ALA A CA 1
ATOM 684 C C . ALA A 1 87 ? -12.616 9.724 -12.684 1.00 86.50 87 ALA A C 1
ATOM 686 O O . ALA A 1 87 ? -12.245 10.723 -12.063 1.00 86.50 87 ALA A O 1
ATOM 687 N N . TYR A 1 88 ? -12.966 9.798 -13.974 1.00 85.81 88 TYR A N 1
ATOM 688 C CA . TYR A 1 88 ? -12.954 11.054 -14.731 1.00 85.81 88 TYR A CA 1
ATOM 689 C C . TYR A 1 88 ? -13.935 12.084 -14.169 1.00 85.81 88 TYR A C 1
ATOM 691 O O . TYR A 1 88 ? -13.574 13.252 -14.031 1.00 85.81 88 TYR A O 1
ATOM 699 N N . ALA A 1 89 ? -15.160 11.679 -13.829 1.00 86.75 89 ALA A N 1
ATOM 700 C CA . ALA A 1 89 ? -16.159 12.568 -13.243 1.00 86.75 89 ALA A CA 1
ATOM 701 C C . ALA A 1 89 ? -15.690 13.130 -11.892 1.00 86.75 89 ALA A C 1
ATOM 703 O O . ALA A 1 89 ? -15.850 14.318 -11.625 1.00 86.75 89 ALA A O 1
ATOM 704 N N . ARG A 1 90 ? -15.044 12.292 -11.077 1.00 81.88 90 ARG A N 1
ATOM 705 C CA . ARG A 1 90 ? -14.500 12.640 -9.760 1.00 81.88 90 ARG A CA 1
ATOM 706 C C . ARG A 1 90 ? -13.308 13.596 -9.829 1.00 81.88 90 ARG A C 1
ATOM 708 O O . ARG A 1 90 ? -13.140 14.396 -8.906 1.00 81.88 90 ARG A O 1
ATOM 715 N N . ALA A 1 91 ? -12.515 13.521 -10.898 1.00 82.19 91 ALA A N 1
ATOM 716 C CA . ALA A 1 91 ? -11.383 14.410 -11.161 1.00 82.19 91 ALA A CA 1
ATOM 717 C C . ALA A 1 91 ? -11.774 15.692 -11.921 1.00 82.19 91 ALA A C 1
ATOM 719 O O . ALA A 1 91 ? -11.064 16.696 -11.858 1.00 82.19 91 ALA A O 1
ATOM 720 N N . ARG A 1 92 ? -12.897 15.688 -12.654 1.00 83.62 92 ARG A N 1
ATOM 721 C CA . ARG A 1 92 ? -13.321 16.813 -13.497 1.00 83.62 92 ARG A CA 1
ATOM 722 C C . ARG A 1 92 ? -13.484 18.092 -12.669 1.00 83.62 92 ARG A C 1
ATOM 724 O O . ARG A 1 92 ? -14.251 18.136 -11.714 1.00 83.62 92 ARG A O 1
ATOM 731 N N . GLY A 1 93 ? -12.801 19.152 -13.099 1.00 76.50 93 GLY A N 1
ATOM 732 C CA . GLY A 1 93 ? -12.891 20.478 -12.482 1.00 76.50 93 GLY A CA 1
ATOM 733 C C . GLY A 1 93 ? -12.143 20.618 -11.153 1.00 76.50 93 GLY A C 1
ATOM 734 O O . GLY A 1 93 ? -12.220 21.682 -10.548 1.00 76.50 93 GLY A O 1
ATOM 735 N N . LYS A 1 94 ? -11.417 19.586 -10.703 1.00 78.62 94 LYS A N 1
ATOM 736 C CA . LYS A 1 94 ? -10.516 19.677 -9.551 1.00 78.62 94 LYS A CA 1
ATOM 737 C C . LYS A 1 94 ? -9.103 19.960 -10.043 1.00 78.62 94 LYS A C 1
ATOM 739 O O . LYS A 1 94 ? -8.572 19.217 -10.867 1.00 78.62 94 LYS A O 1
ATOM 744 N N . GLU A 1 95 ? -8.491 21.021 -9.533 1.00 73.19 95 GLU A N 1
ATOM 745 C CA . GLU A 1 95 ? -7.067 21.257 -9.754 1.00 73.19 95 GLU A CA 1
ATOM 746 C C . GLU A 1 95 ? -6.257 20.277 -8.904 1.00 73.19 95 GLU A C 1
ATOM 748 O O . GLU A 1 95 ? -6.452 20.158 -7.693 1.00 73.19 95 GLU A O 1
ATOM 753 N N . VAL A 1 96 ? -5.347 19.550 -9.548 1.00 70.88 96 VAL A N 1
ATOM 754 C CA . VAL A 1 96 ? -4.340 18.766 -8.833 1.00 70.88 96 VAL A CA 1
ATOM 755 C C . VAL A 1 96 ? -3.310 19.757 -8.304 1.00 70.88 96 VAL A C 1
ATOM 757 O O . VAL A 1 96 ? -2.766 20.539 -9.083 1.00 70.88 96 VAL A O 1
ATOM 760 N N . SER A 1 97 ? -3.048 19.746 -6.994 1.00 76.56 97 SER A N 1
ATOM 761 C CA . SER A 1 97 ? -2.068 20.670 -6.415 1.00 76.56 97 SER A CA 1
ATOM 762 C C . SER A 1 97 ? -0.692 20.489 -7.065 1.00 76.56 97 SER A C 1
ATOM 764 O O . SER A 1 97 ? -0.292 19.373 -7.410 1.00 76.56 97 SER A O 1
ATOM 766 N N . SER A 1 98 ? 0.053 21.586 -7.201 1.00 76.81 98 SER A N 1
ATOM 767 C CA . SER A 1 98 ? 1.414 21.572 -7.752 1.00 76.81 98 SER A CA 1
ATOM 768 C C . SER A 1 98 ? 2.334 20.608 -7.003 1.00 76.81 98 SER A C 1
ATOM 770 O O . SER A 1 98 ? 3.139 19.926 -7.623 1.00 76.81 98 SER A O 1
ATOM 772 N N . GLU A 1 99 ? 2.161 20.495 -5.686 1.00 76.50 99 GLU A N 1
ATOM 773 C CA . GLU A 1 99 ? 2.881 19.548 -4.833 1.00 76.50 99 GLU A CA 1
ATOM 774 C C . GLU A 1 99 ? 2.614 18.085 -5.221 1.00 76.50 99 GLU A C 1
ATOM 776 O O . GLU A 1 99 ? 3.547 17.299 -5.355 1.00 76.50 99 GLU A O 1
ATOM 781 N N . ASN A 1 100 ? 1.355 17.718 -5.487 1.00 73.81 100 ASN A N 1
ATOM 782 C CA . ASN A 1 100 ? 1.018 16.366 -5.937 1.00 73.81 100 ASN A CA 1
ATOM 783 C C . ASN A 1 100 ? 1.588 16.068 -7.331 1.00 73.81 100 ASN A C 1
ATOM 785 O O . ASN A 1 100 ? 2.013 14.942 -7.595 1.00 73.81 100 ASN A O 1
ATOM 789 N N . ILE A 1 101 ? 1.597 17.063 -8.226 1.00 76.50 101 ILE A N 1
ATOM 790 C CA . ILE A 1 101 ? 2.186 16.928 -9.565 1.00 76.50 101 ILE A CA 1
ATOM 791 C C . ILE A 1 101 ? 3.698 16.725 -9.461 1.00 76.50 101 ILE A C 1
ATOM 793 O O . ILE A 1 101 ? 4.227 15.814 -10.098 1.00 76.50 101 ILE A O 1
ATOM 797 N N . GLU A 1 102 ? 4.384 17.535 -8.655 1.00 79.06 102 GLU A N 1
ATOM 798 C CA . GLU A 1 102 ? 5.836 17.445 -8.508 1.00 79.06 102 GLU A CA 1
ATOM 799 C C . GLU A 1 102 ? 6.240 16.148 -7.800 1.00 79.06 102 GLU A C 1
ATOM 801 O O . GLU A 1 102 ? 7.097 15.432 -8.306 1.00 79.06 102 GLU A O 1
ATOM 806 N N . GLY A 1 103 ? 5.545 15.748 -6.731 1.00 72.12 103 GLY A N 1
ATOM 807 C CA . GLY A 1 103 ? 5.804 14.469 -6.062 1.00 72.12 103 GLY A CA 1
ATOM 808 C C . GLY A 1 103 ? 5.610 13.261 -6.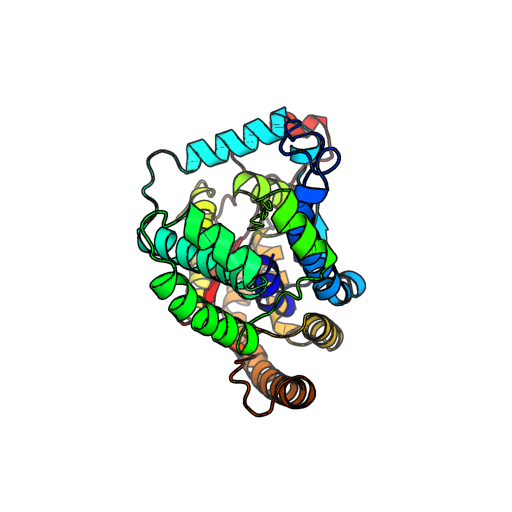986 1.00 72.12 103 GLY A C 1
ATOM 809 O O . GLY A 1 103 ? 6.421 12.332 -6.987 1.00 72.12 103 GLY A O 1
ATOM 810 N N . LEU A 1 104 ? 4.576 13.281 -7.841 1.00 72.69 104 LEU A N 1
ATOM 811 C CA . LEU A 1 104 ? 4.423 12.272 -8.893 1.00 72.69 104 LEU A CA 1
ATOM 812 C C . LEU A 1 104 ? 5.606 12.324 -9.862 1.00 72.69 104 LEU A C 1
ATOM 814 O O . LEU A 1 104 ? 6.217 11.289 -10.128 1.00 72.69 104 LEU A O 1
ATOM 818 N N . ARG A 1 105 ? 5.941 13.508 -10.383 1.00 76.88 105 ARG A N 1
ATOM 819 C CA . ARG A 1 105 ? 7.037 13.705 -11.338 1.00 76.88 105 ARG A CA 1
ATOM 820 C C . ARG A 1 105 ? 8.368 13.203 -10.790 1.00 76.88 105 ARG A C 1
ATOM 822 O O . ARG A 1 105 ? 9.082 12.521 -11.520 1.00 76.88 105 ARG A O 1
ATOM 829 N N . GLU A 1 106 ? 8.685 13.492 -9.536 1.00 76.94 106 GLU A N 1
ATOM 830 C CA . GLU A 1 106 ? 9.887 13.002 -8.866 1.00 76.94 106 GLU A CA 1
ATOM 831 C C . GLU A 1 106 ? 9.916 11.475 -8.794 1.00 76.94 106 GLU A C 1
ATOM 833 O O . GLU A 1 106 ? 10.944 10.865 -9.089 1.00 76.94 106 GLU A O 1
ATOM 838 N N . GLU A 1 107 ? 8.797 10.837 -8.447 1.00 72.62 107 GLU A N 1
ATOM 839 C CA . GLU A 1 107 ? 8.696 9.376 -8.391 1.00 72.62 107 GLU A CA 1
ATOM 840 C C . GLU A 1 107 ? 8.877 8.747 -9.783 1.00 72.62 107 GLU A C 1
ATOM 842 O O . GLU A 1 107 ? 9.651 7.799 -9.953 1.00 72.62 107 GLU A O 1
ATOM 847 N N . TYR A 1 108 ? 8.239 9.318 -10.811 1.00 74.06 108 TYR A N 1
ATOM 848 C CA . TYR A 1 108 ? 8.437 8.899 -12.203 1.00 74.06 108 TYR A CA 1
ATOM 849 C C . TYR A 1 108 ? 9.886 9.099 -12.655 1.00 74.06 108 TYR A C 1
ATOM 851 O O . TYR A 1 108 ? 10.465 8.206 -13.277 1.00 74.06 108 TYR A O 1
ATOM 859 N N . ALA A 1 109 ? 10.489 10.242 -12.325 1.00 76.94 109 ALA A N 1
ATOM 860 C CA . ALA A 1 109 ? 11.869 10.550 -12.671 1.00 76.94 109 ALA A CA 1
ATOM 861 C C . ALA A 1 109 ? 12.836 9.571 -11.998 1.00 76.94 109 ALA A C 1
ATOM 863 O O . ALA A 1 109 ? 13.734 9.059 -12.658 1.00 76.94 109 ALA A O 1
ATOM 864 N N . LYS A 1 110 ? 12.630 9.233 -10.718 1.00 74.88 110 LYS A N 1
ATOM 865 C CA . LYS A 1 110 ? 13.424 8.214 -10.009 1.00 74.88 110 LYS A CA 1
ATOM 866 C C . LYS A 1 110 ? 13.363 6.862 -10.720 1.00 74.88 110 LYS A C 1
ATOM 868 O O . LYS A 1 110 ? 14.402 6.229 -10.902 1.00 74.88 110 LYS A O 1
ATOM 873 N N . GLU A 1 111 ? 12.177 6.429 -11.143 1.00 73.38 111 GLU A N 1
ATOM 874 C CA . GLU A 1 111 ? 12.003 5.158 -11.854 1.00 73.38 111 GLU A CA 1
ATOM 875 C C . GLU A 1 111 ? 12.639 5.160 -13.246 1.00 73.38 111 GLU A C 1
ATOM 877 O O . GLU A 1 111 ? 13.286 4.182 -13.620 1.00 73.38 111 GLU A O 1
ATOM 882 N N . LEU A 1 112 ? 12.500 6.255 -13.993 1.00 75.38 112 LEU A N 1
ATOM 883 C CA . LEU A 1 112 ? 13.125 6.410 -15.304 1.00 75.38 112 LEU A CA 1
ATOM 884 C C . LEU A 1 112 ? 14.654 6.472 -15.189 1.00 75.38 112 LEU A C 1
ATOM 886 O O . LEU A 1 112 ? 15.361 5.786 -15.923 1.00 75.38 112 LEU A O 1
ATOM 890 N N . HIS A 1 113 ? 15.175 7.218 -14.212 1.00 76.38 113 HIS A N 1
ATOM 891 C CA . HIS A 1 113 ? 16.611 7.321 -13.960 1.00 76.38 113 HIS A CA 1
ATOM 892 C C . HIS A 1 113 ? 17.247 5.964 -13.649 1.00 76.38 113 HIS A C 1
ATOM 894 O O . HIS A 1 113 ? 18.384 5.739 -14.048 1.00 76.38 113 HIS A O 1
ATOM 900 N N . LYS A 1 114 ? 16.549 5.051 -12.959 1.00 74.81 114 LYS A N 1
ATOM 901 C CA . LYS A 1 114 ? 17.065 3.693 -12.706 1.00 74.81 114 LYS A CA 1
ATOM 902 C C . LYS A 1 114 ? 17.286 2.909 -13.997 1.00 74.81 114 LYS A C 1
ATOM 904 O O . LYS A 1 114 ? 18.251 2.159 -14.069 1.00 74.81 114 LYS A O 1
ATOM 909 N N . VAL A 1 115 ? 16.406 3.085 -14.983 1.00 76.12 115 VAL A N 1
ATOM 910 C CA . VAL A 1 115 ? 16.517 2.428 -16.291 1.00 76.12 115 VAL A CA 1
ATOM 911 C C . VAL A 1 115 ? 17.660 3.046 -17.088 1.00 76.12 115 VAL A C 1
ATOM 913 O O . VAL A 1 115 ? 18.581 2.323 -17.441 1.00 76.12 115 VAL A O 1
ATOM 916 N N . ILE A 1 116 ? 17.673 4.375 -17.244 1.00 75.50 116 ILE A N 1
ATOM 917 C CA . ILE A 1 116 ? 18.716 5.102 -17.995 1.00 75.50 116 ILE A CA 1
ATOM 918 C C . ILE A 1 116 ? 20.120 4.807 -17.443 1.00 75.50 116 ILE A C 1
ATOM 920 O O . ILE A 1 116 ? 21.077 4.626 -18.186 1.00 75.50 116 ILE A O 1
ATOM 924 N N . ARG A 1 117 ? 20.265 4.733 -16.115 1.00 74.94 117 ARG A N 1
ATOM 925 C CA . ARG A 1 117 ? 21.552 4.429 -15.463 1.00 74.94 117 ARG A CA 1
ATOM 926 C C . ARG A 1 117 ? 22.041 3.003 -15.690 1.00 74.94 117 ARG A C 1
ATOM 928 O O . ARG A 1 117 ? 23.230 2.757 -15.513 1.00 74.94 117 ARG A O 1
ATOM 935 N N . ALA A 1 118 ? 21.139 2.076 -15.994 1.00 74.94 118 ALA A N 1
ATOM 936 C CA . ALA A 1 118 ? 21.484 0.681 -16.224 1.00 74.94 118 ALA A CA 1
ATOM 937 C C . ALA A 1 118 ? 21.898 0.412 -17.680 1.00 74.94 118 ALA A C 1
ATOM 939 O O . ALA A 1 118 ? 22.400 -0.668 -17.956 1.00 74.94 118 ALA A O 1
ATOM 940 N N . GLU A 1 119 ? 21.692 1.366 -18.592 1.00 78.94 119 GLU A N 1
ATOM 941 C CA . GLU A 1 119 ? 22.002 1.229 -20.017 1.00 78.94 119 GLU A CA 1
ATOM 942 C C . GLU A 1 119 ? 23.506 1.343 -20.320 1.00 78.94 119 GLU A C 1
ATOM 944 O O . GLU A 1 119 ? 24.242 2.157 -19.733 1.00 78.94 119 GLU A O 1
ATOM 949 N N . SER A 1 120 ? 23.949 0.591 -21.329 1.00 78.50 120 SER A N 1
ATOM 950 C CA . SER A 1 120 ? 25.270 0.738 -21.937 1.00 78.50 120 SER A CA 1
ATOM 951 C C . SER A 1 120 ? 25.538 2.162 -22.440 1.00 78.50 120 SER A C 1
ATOM 953 O O . SER A 1 120 ? 24.637 2.973 -22.678 1.00 78.50 120 SER A O 1
ATOM 955 N N . ALA A 1 121 ? 26.822 2.487 -22.603 1.00 80.38 121 ALA A N 1
ATOM 956 C CA . ALA A 1 121 ? 27.238 3.781 -23.140 1.00 80.38 121 ALA A CA 1
ATOM 957 C C . ALA A 1 121 ? 26.717 4.015 -24.572 1.00 80.38 121 ALA A C 1
ATOM 959 O O . ALA A 1 121 ? 26.372 5.143 -24.908 1.00 80.38 121 ALA A O 1
ATOM 960 N N . GLU A 1 122 ? 26.609 2.953 -25.375 1.00 81.00 122 GLU A N 1
ATOM 961 C CA . GLU A 1 122 ? 26.124 3.001 -26.760 1.00 81.00 122 GLU A CA 1
ATOM 962 C C . GLU A 1 122 ? 24.644 3.408 -26.835 1.00 81.00 122 GLU A C 1
ATOM 964 O O . GLU A 1 122 ? 24.286 4.329 -27.571 1.00 81.00 122 GLU A O 1
ATOM 969 N N . ILE A 1 123 ? 23.789 2.792 -26.010 1.00 79.75 123 ILE A N 1
ATOM 970 C CA . ILE A 1 123 ? 22.359 3.135 -25.941 1.00 79.75 123 ILE A CA 1
ATOM 971 C C . ILE A 1 123 ? 22.182 4.579 -25.468 1.00 79.75 123 ILE A C 1
ATOM 973 O O . ILE A 1 123 ? 21.415 5.344 -26.059 1.00 79.75 123 ILE A O 1
ATOM 977 N N . ARG A 1 124 ? 22.930 4.983 -24.435 1.00 83.50 124 ARG A N 1
ATOM 978 C CA . ARG A 1 124 ? 22.880 6.355 -23.912 1.00 83.50 124 ARG A CA 1
ATOM 979 C C . ARG A 1 124 ? 23.311 7.381 -24.951 1.00 83.50 124 ARG A C 1
ATOM 981 O O . ARG A 1 124 ? 22.677 8.427 -25.064 1.00 83.50 124 ARG A O 1
ATOM 988 N N . GLU A 1 125 ? 24.350 7.093 -25.727 1.00 86.19 125 GLU A N 1
ATOM 989 C CA . GLU A 1 125 ? 24.762 7.950 -26.837 1.00 86.19 125 GLU A CA 1
ATOM 990 C C . GLU A 1 125 ? 23.643 8.095 -27.877 1.00 86.19 125 GLU A C 1
ATOM 992 O O . GLU A 1 125 ? 23.297 9.218 -28.257 1.00 86.19 125 GLU A O 1
ATOM 997 N N . GLN A 1 126 ? 23.031 6.985 -28.298 1.00 82.69 126 GLN A N 1
ATOM 998 C CA . GLN A 1 126 ? 21.929 7.002 -29.261 1.00 82.69 126 GLN A CA 1
ATOM 999 C C . GLN A 1 126 ? 20.745 7.841 -28.755 1.00 82.69 126 GLN A C 1
ATOM 1001 O O . GLN A 1 126 ? 20.209 8.665 -29.500 1.00 82.69 126 GLN A O 1
ATOM 1006 N N . GLN A 1 127 ? 20.362 7.685 -27.485 1.00 80.62 127 GLN A N 1
ATOM 1007 C CA . GLN A 1 127 ? 19.289 8.468 -26.866 1.00 80.62 127 GLN A CA 1
ATOM 1008 C C . GLN A 1 127 ? 19.640 9.959 -26.765 1.00 80.62 127 GLN A C 1
ATOM 1010 O O . GLN A 1 127 ? 18.811 10.803 -27.106 1.00 80.62 127 GLN A O 1
ATOM 1015 N N . LEU A 1 128 ? 20.866 10.305 -26.354 1.00 84.12 128 LEU A N 1
ATOM 1016 C CA . LEU A 1 128 ? 21.323 11.698 -26.280 1.00 84.12 128 LEU A CA 1
ATOM 1017 C C . LEU A 1 128 ? 21.255 12.383 -27.648 1.00 84.12 128 LEU A C 1
ATOM 1019 O O . LEU A 1 128 ? 20.782 13.514 -27.736 1.00 84.12 128 LEU A O 1
ATOM 1023 N N . ARG A 1 129 ? 21.634 11.684 -28.724 1.00 86.12 129 ARG A N 1
ATOM 1024 C CA . ARG A 1 129 ? 21.529 12.204 -30.098 1.00 86.12 129 ARG A CA 1
ATOM 1025 C C . ARG A 1 129 ? 20.082 12.408 -30.552 1.00 86.12 129 ARG A C 1
ATOM 1027 O O . ARG A 1 129 ? 19.818 13.316 -31.335 1.00 86.12 129 ARG A O 1
ATOM 1034 N N . GLN A 1 130 ? 19.142 11.592 -30.074 1.00 81.44 130 GLN A N 1
ATOM 1035 C CA . GLN A 1 130 ? 17.717 11.743 -30.394 1.00 81.44 130 GLN A CA 1
ATOM 1036 C C . GLN A 1 130 ? 17.056 12.881 -29.607 1.00 81.44 130 GLN A C 1
ATOM 1038 O O . GLN A 1 130 ? 16.276 13.647 -30.171 1.00 81.44 130 GLN A O 1
ATOM 1043 N N . ILE A 1 131 ? 17.355 12.990 -28.311 1.00 81.69 131 ILE A N 1
ATOM 1044 C CA . ILE A 1 131 ? 16.713 13.947 -27.396 1.00 81.69 131 ILE A CA 1
ATOM 1045 C C . ILE A 1 131 ? 17.351 15.337 -27.518 1.00 81.69 131 ILE A C 1
ATOM 1047 O O . ILE A 1 131 ? 16.652 16.348 -27.446 1.00 81.69 131 ILE A O 1
ATOM 1051 N N . CYS A 1 132 ? 18.663 15.389 -27.759 1.00 85.00 132 CYS A N 1
ATOM 1052 C CA . CYS A 1 132 ? 19.442 16.613 -27.921 1.00 85.00 132 CYS A CA 1
ATOM 1053 C C . CYS A 1 132 ? 20.212 16.601 -29.260 1.00 85.00 132 CYS A C 1
ATOM 1055 O O . CYS A 1 132 ? 21.441 16.514 -29.255 1.00 85.00 132 CYS A O 1
ATOM 1057 N N . PRO A 1 133 ? 19.540 16.752 -30.423 1.00 86.56 133 PRO A N 1
ATOM 1058 C CA . PRO A 1 133 ? 20.181 16.629 -31.741 1.00 86.56 133 PRO A CA 1
ATOM 1059 C C . PRO A 1 133 ? 21.294 17.647 -32.024 1.00 86.56 133 PRO A C 1
ATOM 1061 O O . PRO A 1 133 ? 22.074 17.473 -32.955 1.00 86.56 133 PRO A O 1
ATOM 1064 N N . HIS A 1 134 ? 21.345 18.737 -31.256 1.00 91.25 134 HIS A N 1
ATOM 1065 C CA . HIS A 1 134 ? 22.334 19.808 -31.397 1.00 91.25 134 HIS A CA 1
ATOM 1066 C C . HIS A 1 134 ? 23.605 19.584 -30.572 1.00 91.25 134 HIS A C 1
ATOM 1068 O O . HIS A 1 134 ? 24.538 20.376 -30.678 1.00 91.25 134 HIS A O 1
ATOM 1074 N N . MET A 1 135 ? 23.630 18.543 -29.740 1.00 89.75 135 MET A N 1
ATOM 1075 C CA . MET A 1 135 ? 24.765 18.220 -28.889 1.00 89.75 135 MET A CA 1
ATOM 1076 C C . MET A 1 135 ? 25.924 17.710 -29.751 1.00 89.75 135 MET A C 1
ATOM 1078 O O . MET A 1 135 ? 25.759 16.816 -30.582 1.00 89.75 135 MET A O 1
ATOM 1082 N N . THR A 1 136 ? 27.099 18.300 -29.574 1.00 91.62 136 THR A N 1
ATOM 1083 C CA . THR A 1 136 ? 28.317 17.920 -30.291 1.00 91.62 136 THR A CA 1
ATOM 1084 C C . THR A 1 136 ? 28.852 16.576 -29.794 1.00 91.62 136 THR A C 1
ATOM 1086 O O . THR A 1 136 ? 28.632 16.185 -28.646 1.00 91.62 136 THR A O 1
ATOM 1089 N N . ASP A 1 137 ? 29.633 15.884 -30.626 1.00 90.44 137 ASP A N 1
ATOM 1090 C CA . ASP A 1 137 ? 30.284 14.622 -30.238 1.00 90.44 137 ASP A CA 1
ATOM 1091 C C . ASP A 1 137 ? 31.158 14.779 -28.982 1.00 90.44 137 ASP A C 1
ATOM 1093 O O . ASP A 1 137 ? 31.240 13.879 -28.143 1.00 90.44 137 ASP A O 1
ATOM 1097 N N . GLN A 1 138 ? 31.777 15.953 -28.819 1.00 89.88 138 GLN A N 1
ATOM 1098 C CA . GLN A 1 138 ? 32.583 16.280 -27.647 1.00 89.88 138 GLN A CA 1
ATOM 1099 C C . GLN A 1 138 ? 31.724 16.398 -26.380 1.00 89.88 138 GLN A C 1
ATOM 1101 O O . GLN A 1 138 ? 32.094 15.858 -25.338 1.00 89.88 138 GLN A O 1
ATOM 1106 N N . GLU A 1 139 ? 30.569 17.059 -26.458 1.00 89.81 139 GLU A N 1
ATOM 1107 C CA . GLU A 1 139 ? 29.636 17.172 -25.331 1.00 89.81 139 GLU A CA 1
ATOM 1108 C C . GLU A 1 139 ? 29.060 15.808 -24.938 1.00 89.81 139 GLU A C 1
ATOM 1110 O O . GLU A 1 139 ? 28.968 15.498 -23.748 1.00 89.81 139 GLU A O 1
ATOM 1115 N N . ILE A 1 140 ? 28.728 14.959 -25.918 1.00 88.00 140 ILE A N 1
ATOM 1116 C CA . ILE A 1 140 ? 28.259 13.586 -25.675 1.00 88.00 140 ILE A CA 1
ATOM 1117 C C . ILE A 1 140 ? 29.342 12.784 -24.948 1.00 88.00 140 ILE A C 1
ATOM 1119 O O . ILE A 1 140 ? 29.080 12.210 -23.889 1.00 88.00 140 ILE A O 1
ATOM 1123 N N . THR A 1 141 ? 30.576 12.820 -25.456 1.00 88.88 141 THR A N 1
ATOM 1124 C CA . THR A 1 141 ? 31.721 12.106 -24.866 1.00 88.88 141 THR A CA 1
ATOM 1125 C C . THR A 1 141 ? 31.982 12.532 -23.419 1.00 88.88 141 THR A C 1
ATOM 1127 O O . THR A 1 141 ? 32.310 11.696 -22.582 1.00 88.88 141 THR A O 1
ATOM 1130 N N . LEU A 1 142 ? 31.799 13.816 -23.092 1.00 88.94 142 LEU A N 1
ATOM 1131 C CA . LEU A 1 142 ? 31.959 14.328 -21.724 1.00 88.94 142 LEU A CA 1
ATOM 1132 C C . LEU A 1 142 ? 30.800 13.947 -20.792 1.00 88.94 142 LEU A C 1
ATOM 1134 O O . LEU A 1 142 ? 30.978 13.899 -19.576 1.00 88.94 142 LEU A O 1
ATOM 1138 N N . THR A 1 143 ? 29.624 13.656 -21.345 1.00 85.81 143 THR A N 1
ATOM 1139 C CA . THR A 1 143 ? 28.408 13.367 -20.575 1.00 85.81 143 THR A CA 1
ATOM 1140 C C . THR A 1 143 ? 28.276 11.880 -20.224 1.00 85.81 143 THR A C 1
ATOM 1142 O O . THR A 1 143 ? 27.770 11.534 -19.155 1.00 85.81 143 THR A O 1
ATOM 1145 N N . LEU A 1 144 ? 28.763 10.973 -21.078 1.00 86.06 144 LEU A N 1
ATOM 1146 C CA . LEU A 1 144 ? 28.669 9.524 -20.846 1.00 86.06 144 LEU A CA 1
ATOM 1147 C C . LEU A 1 144 ? 29.331 9.041 -19.533 1.00 86.06 144 LEU A C 1
ATOM 1149 O O . LEU A 1 144 ? 28.693 8.242 -18.835 1.00 86.06 144 LEU A O 1
ATOM 1153 N N . PRO A 1 145 ? 30.526 9.529 -19.128 1.00 86.19 145 PRO A N 1
ATOM 1154 C CA . PRO A 1 145 ? 31.151 9.133 -17.863 1.00 86.19 145 PRO A CA 1
ATOM 1155 C C . PRO A 1 145 ? 30.327 9.515 -16.631 1.00 86.19 145 PRO A C 1
ATOM 1157 O O . PRO A 1 145 ? 30.284 8.758 -15.663 1.00 86.19 145 PRO A O 1
ATOM 1160 N N . TYR A 1 146 ? 29.622 10.652 -16.671 1.00 83.12 146 TYR A N 1
ATOM 1161 C CA . TYR A 1 146 ? 28.738 11.075 -15.581 1.00 83.12 146 TYR A CA 1
ATOM 1162 C C . TYR A 1 146 ? 27.610 10.060 -15.353 1.00 83.12 146 TYR A C 1
ATOM 1164 O O . TYR A 1 146 ? 27.358 9.633 -14.226 1.00 83.12 146 TYR A O 1
ATOM 1172 N N . PHE A 1 147 ? 26.972 9.607 -16.432 1.00 77.88 147 PHE A N 1
ATOM 1173 C CA . PHE A 1 147 ? 25.944 8.572 -16.352 1.00 77.88 147 PHE A CA 1
ATOM 1174 C C . PHE A 1 147 ? 26.504 7.209 -15.920 1.00 77.88 147 PHE A C 1
ATOM 1176 O O . PHE A 1 147 ? 25.826 6.482 -15.198 1.00 77.88 147 PHE A O 1
ATOM 1183 N N . GLU A 1 148 ? 27.738 6.869 -16.307 1.00 77.25 148 GLU A N 1
ATOM 1184 C CA . GLU A 1 148 ? 28.384 5.619 -15.889 1.00 77.25 148 GLU A CA 1
ATOM 1185 C C . GLU A 1 148 ? 28.695 5.618 -14.386 1.00 77.25 148 GLU A C 1
ATOM 1187 O O . GLU A 1 148 ? 28.430 4.632 -13.696 1.00 77.25 148 GLU A O 1
ATOM 1192 N N . GLN A 1 149 ? 29.194 6.738 -13.859 1.00 76.38 149 GLN A N 1
ATOM 1193 C CA . GLN A 1 149 ? 29.394 6.914 -12.425 1.00 76.38 149 GLN A CA 1
ATOM 1194 C C . GLN A 1 149 ? 28.065 6.803 -11.664 1.00 76.38 149 GLN A C 1
ATOM 1196 O O . GLN A 1 149 ? 27.968 6.050 -10.694 1.00 76.38 149 GLN A O 1
ATOM 1201 N N . LEU A 1 150 ? 27.010 7.470 -12.147 1.00 71.12 150 LEU A N 1
ATOM 1202 C CA . LEU A 1 150 ? 25.671 7.352 -11.562 1.00 71.12 150 LEU A CA 1
ATOM 1203 C C . LEU A 1 150 ? 25.127 5.915 -11.599 1.00 71.12 150 LEU A C 1
ATOM 1205 O O . LEU A 1 150 ? 24.397 5.520 -10.687 1.00 71.12 150 LEU A O 1
ATOM 1209 N N . GLY A 1 151 ? 25.453 5.146 -12.641 1.00 69.31 151 GLY A N 1
ATOM 1210 C CA . GLY A 1 151 ? 25.132 3.724 -12.747 1.00 69.31 151 GLY A CA 1
ATOM 1211 C C . GLY A 1 151 ? 25.837 2.892 -11.681 1.00 69.31 151 GLY A C 1
ATOM 1212 O O . GLY A 1 151 ? 25.175 2.176 -10.935 1.00 69.31 151 GLY A O 1
ATOM 1213 N N . LYS A 1 152 ? 27.157 3.044 -11.530 1.00 68.25 152 LYS A N 1
ATOM 1214 C CA . LYS A 1 152 ? 27.953 2.295 -10.538 1.00 68.25 152 LYS A CA 1
ATOM 1215 C C . LYS A 1 152 ? 27.509 2.546 -9.098 1.00 68.25 152 LYS A C 1
ATOM 1217 O O . LYS A 1 152 ? 27.501 1.622 -8.295 1.00 68.25 152 LYS A O 1
ATOM 1222 N N . GLU A 1 153 ? 27.116 3.774 -8.777 1.00 60.78 153 GLU A N 1
ATOM 1223 C CA . GLU A 1 153 ? 26.719 4.146 -7.416 1.00 60.78 153 GLU A CA 1
ATOM 1224 C C . GLU A 1 153 ? 25.266 3.764 -7.078 1.00 60.78 153 GLU A C 1
ATOM 1226 O O . GLU A 1 153 ? 24.925 3.630 -5.904 1.00 60.78 153 GLU A O 1
ATOM 1231 N N . LYS A 1 154 ? 24.370 3.675 -8.078 1.00 58.03 154 LYS A N 1
ATOM 1232 C CA . LYS A 1 154 ? 22.909 3.685 -7.838 1.00 58.03 154 LYS A CA 1
ATOM 1233 C C . LYS A 1 154 ? 22.080 2.767 -8.747 1.00 58.03 154 LYS A C 1
ATOM 1235 O O . LYS A 1 154 ? 20.847 2.877 -8.733 1.00 58.03 154 LYS A O 1
ATOM 1240 N N . ALA A 1 155 ? 22.686 1.901 -9.562 1.00 55.91 155 ALA A N 1
ATOM 1241 C CA . ALA A 1 155 ? 21.933 0.965 -10.397 1.00 55.91 155 ALA A CA 1
ATOM 1242 C C . ALA A 1 155 ? 21.259 -0.113 -9.533 1.00 55.91 155 ALA A C 1
ATOM 1244 O O . ALA A 1 155 ? 21.900 -0.837 -8.782 1.00 55.91 155 ALA A O 1
ATOM 1245 N N . SER A 1 156 ? 19.935 -0.213 -9.657 1.00 59.22 156 SER A N 1
ATOM 1246 C CA . SER A 1 156 ? 19.104 -1.240 -8.996 1.00 59.22 156 SER A CA 1
ATOM 1247 C C . SER A 1 156 ? 18.454 -2.199 -9.998 1.00 59.22 156 SER A C 1
ATOM 1249 O O . SER A 1 156 ? 17.646 -3.047 -9.623 1.00 59.22 156 SER A O 1
ATOM 1251 N N . ILE A 1 157 ? 18.791 -2.049 -11.280 1.00 64.94 157 ILE A N 1
ATOM 1252 C CA . ILE A 1 157 ? 18.344 -2.890 -12.385 1.00 64.94 157 ILE A CA 1
ATOM 1253 C C . ILE A 1 157 ? 19.606 -3.388 -13.079 1.00 64.94 157 ILE A C 1
ATOM 1255 O O . ILE A 1 157 ? 20.453 -2.585 -13.461 1.00 64.94 157 ILE A O 1
ATOM 1259 N N . VAL A 1 158 ? 19.724 -4.704 -13.227 1.00 65.44 158 VAL A N 1
ATOM 1260 C CA . VAL A 1 158 ? 20.761 -5.316 -14.057 1.00 65.44 158 VAL A CA 1
ATOM 1261 C C . VAL A 1 158 ? 20.183 -5.445 -15.461 1.00 65.44 158 VAL A C 1
ATOM 1263 O O . VAL A 1 158 ? 19.248 -6.220 -15.670 1.00 65.44 158 VAL A O 1
ATOM 1266 N N . MET A 1 159 ? 20.698 -4.660 -16.407 1.00 71.62 159 MET A N 1
ATOM 1267 C CA . MET A 1 159 ? 20.463 -4.904 -17.830 1.00 71.62 159 MET A CA 1
ATOM 1268 C C . MET A 1 159 ? 21.315 -6.103 -18.242 1.00 71.62 159 MET A C 1
ATOM 1270 O O . MET A 1 159 ? 22.502 -6.159 -17.934 1.00 71.62 159 MET A O 1
ATOM 1274 N N . THR A 1 160 ? 20.705 -7.092 -18.887 1.00 72.50 160 THR A N 1
ATOM 1275 C CA . THR A 1 160 ? 21.459 -8.174 -19.527 1.00 72.50 160 THR A CA 1
ATOM 1276 C C . THR A 1 160 ? 21.833 -7.749 -20.944 1.00 72.50 160 THR A C 1
ATOM 1278 O O . THR A 1 160 ? 21.080 -6.996 -21.562 1.00 72.50 160 THR A O 1
ATOM 1281 N N . ASP A 1 161 ? 22.924 -8.286 -21.497 1.00 74.75 161 ASP A N 1
ATOM 1282 C CA . ASP A 1 161 ? 23.356 -8.024 -22.884 1.00 74.75 161 ASP A CA 1
ATOM 1283 C C . ASP A 1 161 ? 22.216 -8.214 -23.904 1.00 74.75 161 ASP A C 1
ATOM 1285 O O . ASP A 1 161 ? 22.118 -7.519 -24.912 1.00 74.75 161 ASP A O 1
ATOM 1289 N N . GLU A 1 162 ? 21.315 -9.157 -23.623 1.00 73.31 162 GLU A N 1
ATOM 1290 C CA . GLU A 1 162 ? 20.136 -9.450 -24.436 1.00 73.31 162 GLU A CA 1
ATOM 1291 C C . GLU A 1 162 ? 19.049 -8.363 -24.347 1.00 73.31 162 GLU A C 1
ATOM 1293 O O . GLU A 1 162 ? 18.349 -8.106 -25.324 1.00 73.31 162 GLU A O 1
ATOM 1298 N N . VAL A 1 163 ? 18.872 -7.716 -23.191 1.00 74.94 163 VAL A N 1
ATOM 1299 C CA . VAL A 1 163 ? 17.960 -6.566 -23.056 1.00 74.94 163 VAL A CA 1
ATOM 1300 C C . VAL A 1 163 ? 18.552 -5.337 -23.735 1.00 74.94 163 VAL A C 1
ATOM 1302 O O . VAL A 1 163 ? 17.826 -4.613 -24.410 1.00 74.94 163 VAL A O 1
ATOM 1305 N N . GLU A 1 164 ? 19.862 -5.129 -23.604 1.00 75.81 164 GLU A N 1
ATOM 1306 C CA . GLU A 1 164 ? 20.559 -4.019 -24.254 1.00 75.81 164 GLU A CA 1
ATOM 1307 C C . GLU A 1 164 ? 20.515 -4.128 -25.776 1.00 75.81 164 GLU A C 1
ATOM 1309 O O . GLU A 1 164 ? 20.122 -3.178 -26.451 1.00 75.81 164 GLU A O 1
ATOM 1314 N N . ARG A 1 165 ? 20.825 -5.304 -26.331 1.00 74.12 165 ARG A N 1
ATOM 1315 C CA . ARG A 1 165 ? 20.738 -5.529 -27.779 1.00 74.12 165 ARG A CA 1
ATOM 1316 C C . ARG A 1 165 ? 19.346 -5.202 -28.315 1.00 74.12 165 ARG A C 1
ATOM 1318 O O . ARG A 1 165 ? 19.217 -4.530 -29.332 1.00 74.12 165 ARG A O 1
ATOM 1325 N N . GLN A 1 166 ? 18.302 -5.621 -27.609 1.00 73.06 166 GLN A N 1
ATOM 1326 C CA . GLN A 1 166 ? 16.936 -5.333 -28.035 1.00 73.06 166 GLN A CA 1
ATOM 1327 C C . GLN A 1 166 ? 16.532 -3.874 -27.860 1.00 73.06 166 GLN A C 1
ATOM 1329 O O . GLN A 1 166 ? 15.761 -3.365 -28.666 1.00 73.06 166 GLN A O 1
ATOM 1334 N N . LEU A 1 167 ? 17.045 -3.178 -26.845 1.00 75.56 167 LEU A N 1
ATOM 1335 C CA . LEU A 1 167 ? 16.879 -1.730 -26.730 1.00 75.56 167 LEU A CA 1
ATOM 1336 C C . LEU A 1 167 ? 17.449 -1.009 -27.956 1.00 75.56 167 LEU A C 1
ATOM 1338 O O . LEU A 1 167 ? 16.799 -0.099 -28.465 1.00 75.56 167 LEU A O 1
ATOM 1342 N N . VAL A 1 168 ? 18.608 -1.446 -28.455 1.00 72.56 168 VAL A N 1
ATOM 1343 C CA . VAL A 1 168 ? 19.210 -0.917 -29.690 1.00 72.56 168 VAL A CA 1
ATOM 1344 C C . VAL A 1 168 ? 18.349 -1.248 -30.915 1.00 72.56 168 VAL A C 1
ATOM 1346 O O . VAL A 1 168 ? 18.085 -0.370 -31.734 1.00 72.56 168 VAL A O 1
ATOM 1349 N N . GLU A 1 169 ? 17.875 -2.493 -31.038 1.00 74.06 169 GLU A N 1
ATOM 1350 C CA . GLU A 1 169 ? 17.088 -2.959 -32.193 1.00 74.06 169 GLU A CA 1
ATOM 1351 C C . GLU A 1 169 ? 15.680 -2.343 -32.264 1.00 74.06 169 GLU A C 1
ATOM 1353 O O . GLU A 1 169 ? 15.213 -1.970 -33.340 1.00 74.06 169 GLU A O 1
ATOM 1358 N N . VAL A 1 170 ? 14.994 -2.244 -31.124 1.00 72.12 170 VAL A N 1
ATOM 1359 C CA . VAL A 1 170 ? 13.590 -1.813 -31.027 1.00 72.12 170 VAL A CA 1
ATOM 1360 C C . VAL A 1 170 ? 13.479 -0.310 -30.748 1.00 72.12 170 VAL A C 1
ATOM 1362 O O . VAL A 1 170 ? 12.465 0.314 -31.061 1.00 72.12 170 VAL A O 1
ATOM 1365 N N . GLY A 1 171 ? 14.513 0.296 -30.160 1.00 70.81 171 GLY A N 1
ATOM 1366 C CA . GLY A 1 171 ? 14.596 1.731 -29.875 1.00 70.81 171 GLY A CA 1
ATOM 1367 C C . GLY A 1 171 ? 13.693 2.225 -28.741 1.00 70.81 171 GLY A C 1
ATOM 1368 O O . GLY A 1 171 ? 13.688 3.420 -28.450 1.00 70.81 171 GLY A O 1
ATOM 1369 N N . ALA A 1 172 ? 12.911 1.349 -28.100 1.00 74.56 172 ALA A N 1
ATOM 1370 C CA . ALA A 1 172 ? 12.011 1.717 -27.011 1.00 74.56 172 ALA A CA 1
ATOM 1371 C C . ALA A 1 172 ? 11.684 0.537 -26.081 1.00 74.56 172 ALA A C 1
ATOM 1373 O O . ALA A 1 172 ? 11.706 -0.628 -26.478 1.00 74.56 172 ALA A O 1
ATOM 1374 N N . GLN A 1 173 ? 11.315 0.863 -24.839 1.00 81.81 173 GLN A N 1
ATOM 1375 C CA . GLN A 1 173 ? 10.722 -0.060 -23.868 1.00 81.81 173 GLN A CA 1
ATOM 1376 C C . GLN A 1 173 ? 9.496 0.587 -23.226 1.00 81.81 173 GLN A C 1
ATOM 1378 O O . GLN A 1 173 ? 9.483 1.780 -22.918 1.00 81.81 173 GLN A O 1
ATOM 1383 N N . ILE A 1 174 ? 8.463 -0.212 -22.993 1.00 83.69 174 ILE A N 1
ATOM 1384 C CA . ILE A 1 174 ? 7.267 0.193 -22.267 1.00 83.69 174 ILE A CA 1
ATOM 1385 C C . ILE A 1 174 ? 7.512 -0.051 -20.783 1.00 83.69 174 ILE A C 1
ATOM 1387 O O . ILE A 1 174 ? 7.798 -1.170 -20.367 1.00 83.69 174 ILE A O 1
ATOM 1391 N N . LEU A 1 175 ? 7.357 0.996 -19.974 1.00 80.00 175 LEU A N 1
ATOM 1392 C CA . LEU A 1 175 ? 7.428 0.916 -18.517 1.00 80.00 175 LEU A CA 1
ATOM 1393 C C . LEU A 1 175 ? 6.028 1.088 -17.930 1.00 80.00 175 LEU A C 1
ATOM 1395 O O . LEU A 1 175 ? 5.431 2.163 -18.022 1.00 80.00 175 LEU A O 1
ATOM 1399 N N . ALA A 1 176 ? 5.497 0.039 -17.302 1.00 78.56 176 ALA A N 1
ATOM 1400 C CA . ALA A 1 176 ? 4.194 0.114 -16.665 1.00 78.56 176 ALA A CA 1
ATOM 1401 C C . ALA A 1 176 ? 4.295 0.815 -15.320 1.00 78.56 176 ALA A C 1
ATOM 1403 O O . ALA A 1 176 ? 5.001 0.368 -14.405 1.00 78.56 176 ALA A O 1
ATOM 1404 N N . VAL A 1 177 ? 3.487 1.852 -15.143 1.00 72.25 177 VAL A N 1
ATOM 1405 C CA . VAL A 1 177 ? 3.326 2.456 -13.827 1.00 72.25 177 VAL A CA 1
ATOM 1406 C C . VAL A 1 177 ? 2.175 1.785 -13.106 1.00 72.25 177 VAL A C 1
ATOM 1408 O O . VAL A 1 177 ? 1.029 1.786 -13.544 1.00 72.25 177 VAL A O 1
ATOM 1411 N N . ARG A 1 178 ? 2.526 1.156 -11.986 1.00 75.75 178 ARG A N 1
ATOM 1412 C CA . ARG A 1 178 ? 1.623 0.363 -11.151 1.00 75.75 178 ARG A CA 1
ATOM 1413 C C . ARG A 1 178 ? 1.464 1.065 -9.812 1.00 75.75 178 ARG A C 1
ATOM 1415 O O . ARG A 1 178 ? 2.322 0.892 -8.939 1.00 75.75 178 ARG A O 1
ATOM 1422 N N . ALA A 1 179 ? 0.399 1.853 -9.694 1.00 68.06 179 ALA A N 1
ATOM 1423 C CA . ALA A 1 179 ? 0.062 2.664 -8.521 1.00 68.06 179 ALA A CA 1
ATOM 1424 C C . ALA A 1 179 ? -1.252 2.213 -7.844 1.00 68.06 179 ALA A C 1
ATOM 1426 O O . ALA A 1 179 ? -1.889 2.994 -7.147 1.00 68.06 179 ALA A O 1
ATOM 1427 N N . GLY A 1 180 ? -1.667 0.960 -8.061 1.00 80.81 180 GLY A N 1
ATOM 1428 C CA . GLY A 1 180 ? -2.967 0.446 -7.621 1.00 80.81 180 GLY A CA 1
ATOM 1429 C C . GLY A 1 180 ? -4.081 0.739 -8.630 1.00 80.81 180 GLY A C 1
ATOM 1430 O O . GLY A 1 180 ? -3.820 0.889 -9.823 1.00 80.81 180 GLY A O 1
ATOM 1431 N N . VAL A 1 181 ? -5.321 0.796 -8.147 1.00 87.38 181 VAL A N 1
ATOM 1432 C CA . VAL A 1 181 ? -6.534 1.054 -8.947 1.00 87.38 181 VAL A CA 1
ATOM 1433 C C . VAL A 1 181 ? -7.124 2.425 -8.625 1.00 87.38 181 VAL A C 1
ATOM 1435 O O . VAL A 1 181 ? -6.697 3.055 -7.661 1.00 87.38 181 VAL A O 1
ATOM 1438 N N . ASN A 1 182 ? -8.059 2.933 -9.435 1.00 89.12 182 ASN A N 1
ATOM 1439 C CA . ASN A 1 182 ? -8.794 4.164 -9.107 1.00 89.12 182 ASN A CA 1
ATOM 1440 C C . ASN A 1 182 ? -9.696 3.973 -7.867 1.00 89.12 182 ASN A C 1
ATOM 1442 O O . ASN A 1 182 ? -9.912 2.843 -7.426 1.00 89.12 182 ASN A O 1
ATOM 1446 N N . THR A 1 183 ? -10.195 5.076 -7.303 1.00 91.19 183 THR A N 1
ATOM 1447 C CA . THR A 1 183 ? -11.009 5.071 -6.076 1.00 91.19 183 THR A CA 1
ATOM 1448 C C . THR A 1 183 ? -12.265 4.203 -6.204 1.00 91.19 183 THR A C 1
ATOM 1450 O O . THR A 1 183 ? -12.522 3.384 -5.328 1.00 91.19 183 THR A O 1
ATOM 1453 N N . ASP A 1 184 ? -13.003 4.290 -7.311 1.00 90.38 184 ASP A N 1
ATOM 1454 C CA . ASP A 1 184 ? -14.236 3.519 -7.514 1.00 90.38 184 ASP A CA 1
ATOM 1455 C C . ASP A 1 184 ? -13.991 2.011 -7.658 1.00 90.38 184 ASP A C 1
ATOM 1457 O O . ASP A 1 184 ? -14.742 1.211 -7.096 1.00 90.38 184 ASP A O 1
ATOM 1461 N N . THR A 1 185 ? -12.915 1.610 -8.343 1.00 91.12 185 THR A N 1
ATOM 1462 C CA . THR A 1 185 ? -12.478 0.208 -8.402 1.00 91.12 185 THR A CA 1
ATOM 1463 C C . THR A 1 185 ? -12.001 -0.283 -7.033 1.00 91.12 185 THR A C 1
ATOM 1465 O O . THR A 1 185 ? -12.302 -1.414 -6.661 1.00 91.12 185 THR A O 1
ATOM 1468 N N . ALA A 1 186 ? -11.270 0.541 -6.269 1.00 92.62 186 ALA A N 1
ATOM 1469 C CA . ALA A 1 186 ? -10.815 0.180 -4.924 1.00 92.62 186 ALA A CA 1
ATOM 1470 C C . ALA A 1 186 ? -12.000 -0.056 -3.982 1.00 92.62 186 ALA A C 1
ATOM 1472 O O . ALA A 1 186 ? -12.057 -1.095 -3.331 1.00 92.62 186 ALA A O 1
ATOM 1473 N N . LEU A 1 187 ? -12.956 0.878 -3.951 1.00 92.00 187 LEU A N 1
ATOM 1474 C CA . LEU A 1 187 ? -14.161 0.772 -3.131 1.00 92.00 187 LEU A CA 1
ATOM 1475 C C . LEU A 1 187 ? -14.999 -0.441 -3.524 1.00 92.00 187 LEU A C 1
ATOM 1477 O O . LEU A 1 187 ? -15.431 -1.176 -2.647 1.00 92.00 187 LEU A O 1
ATOM 1481 N N . HIS A 1 188 ? -15.149 -0.704 -4.822 1.00 89.38 188 HIS A N 1
ATOM 1482 C CA . HIS A 1 188 ? -15.865 -1.886 -5.295 1.00 89.38 188 HIS A CA 1
ATOM 1483 C C . HIS A 1 188 ? -15.201 -3.195 -4.835 1.00 89.38 188 HIS A C 1
ATOM 1485 O O . HIS A 1 188 ? -15.865 -4.081 -4.304 1.00 89.38 188 HIS A O 1
ATOM 1491 N N . LEU A 1 189 ? -13.874 -3.309 -4.973 1.00 91.31 189 LEU A N 1
ATOM 1492 C CA . LEU A 1 189 ? -13.132 -4.466 -4.461 1.00 91.31 189 LEU A CA 1
ATOM 1493 C C . LEU A 1 189 ? -13.284 -4.609 -2.942 1.00 91.31 189 LEU A C 1
ATOM 1495 O O . LEU A 1 189 ? -13.448 -5.720 -2.448 1.00 91.31 189 LEU A O 1
ATOM 1499 N N . CYS A 1 190 ? -13.253 -3.501 -2.203 1.00 92.38 190 CYS A N 1
ATOM 1500 C CA . CYS A 1 190 ? -13.426 -3.484 -0.751 1.00 92.38 190 CYS A CA 1
ATOM 1501 C C . CYS A 1 190 ? -14.828 -3.950 -0.332 1.00 92.38 190 CYS A C 1
ATOM 1503 O O . CYS A 1 190 ? -14.932 -4.807 0.538 1.00 92.38 190 CYS A O 1
ATOM 1505 N N . GLN A 1 191 ? -15.883 -3.483 -1.006 1.00 88.19 191 GLN A N 1
ATOM 1506 C CA . GLN A 1 191 ? -17.266 -3.932 -0.783 1.00 88.19 191 GLN A CA 1
ATOM 1507 C C . GLN A 1 191 ? -17.437 -5.438 -1.018 1.00 88.19 191 GLN A C 1
ATOM 1509 O O . GLN A 1 191 ? -18.170 -6.103 -0.292 1.00 88.19 191 GLN A O 1
ATOM 1514 N N . TYR A 1 192 ? -16.747 -5.983 -2.023 1.00 86.25 192 TYR A N 1
ATOM 1515 C CA . TYR A 1 192 ? -16.808 -7.410 -2.339 1.00 86.25 192 TYR A CA 1
ATOM 1516 C C . TYR A 1 192 ? -16.002 -8.277 -1.364 1.00 86.25 192 TYR A C 1
ATOM 1518 O O . TYR A 1 192 ? -16.359 -9.417 -1.084 1.00 86.25 192 TYR A O 1
ATOM 1526 N N . THR A 1 193 ? -14.882 -7.756 -0.869 1.00 89.31 193 THR A N 1
ATOM 1527 C CA . THR A 1 193 ? -13.933 -8.522 -0.046 1.00 89.31 193 THR A CA 1
ATOM 1528 C C . THR A 1 193 ? -14.093 -8.289 1.453 1.00 89.31 193 THR A C 1
ATOM 1530 O O . THR A 1 193 ? -13.462 -8.995 2.234 1.00 89.31 193 THR A O 1
ATOM 1533 N N . GLY A 1 194 ? -14.899 -7.306 1.861 1.00 89.31 194 GLY A N 1
ATOM 1534 C CA . GLY A 1 194 ? -14.975 -6.850 3.249 1.00 89.31 194 GLY A CA 1
ATOM 1535 C C . GLY A 1 194 ? -13.678 -6.195 3.735 1.00 89.31 194 GLY A C 1
ATOM 1536 O O . GLY A 1 194 ? -13.392 -6.216 4.927 1.00 89.31 194 GLY A O 1
ATOM 1537 N N . ALA A 1 195 ? -12.854 -5.666 2.825 1.00 92.56 195 ALA A N 1
ATOM 1538 C CA . ALA A 1 195 ? -11.595 -5.001 3.160 1.00 92.56 195 ALA A CA 1
ATOM 1539 C C . ALA A 1 195 ? -11.767 -3.481 3.310 1.00 92.56 195 ALA A C 1
ATOM 1541 O O . ALA A 1 195 ? -12.721 -2.901 2.795 1.00 92.56 195 ALA A O 1
ATOM 1542 N N . MET A 1 196 ? -10.792 -2.815 3.941 1.00 92.94 196 MET A N 1
ATOM 1543 C CA . MET A 1 196 ? -10.658 -1.354 3.885 1.00 92.94 196 MET A CA 1
ATOM 1544 C C . MET A 1 196 ? -9.642 -0.905 2.835 1.00 92.94 196 MET A C 1
ATOM 1546 O O . MET A 1 196 ? -8.551 -1.481 2.752 1.00 92.94 196 MET A O 1
ATOM 1550 N N . PRO A 1 197 ? -9.918 0.176 2.085 1.00 94.06 197 PRO A N 1
ATOM 1551 C CA . PRO A 1 197 ? -8.905 0.822 1.281 1.00 94.06 197 PRO A CA 1
ATOM 1552 C C . PRO A 1 197 ? -7.927 1.561 2.195 1.00 94.06 197 PRO A C 1
ATOM 1554 O O . PRO A 1 197 ? -8.311 2.241 3.151 1.00 94.06 197 PRO A O 1
ATOM 1557 N N . PHE A 1 198 ? -6.648 1.491 1.845 1.00 93.38 198 PHE A N 1
ATOM 1558 C CA . PHE A 1 198 ? -5.637 2.352 2.432 1.00 93.38 198 PHE A CA 1
ATOM 1559 C C . PHE A 1 198 ? -4.736 2.948 1.358 1.00 93.38 198 PHE A C 1
ATOM 1561 O O . PHE A 1 198 ? -4.569 2.394 0.267 1.00 93.38 198 PHE A O 1
ATOM 1568 N N . THR A 1 199 ? -4.153 4.102 1.659 1.00 91.19 199 THR A N 1
ATOM 1569 C CA . THR A 1 199 ? -3.248 4.801 0.748 1.00 91.19 199 THR A CA 1
ATOM 1570 C C . THR A 1 199 ? -2.170 5.544 1.524 1.00 91.19 199 THR A C 1
ATOM 1572 O O . THR A 1 199 ? -2.339 5.860 2.693 1.00 91.19 199 THR A O 1
ATOM 1575 N N . ASN A 1 200 ? -1.048 5.835 0.878 1.00 88.69 200 ASN A N 1
ATOM 1576 C CA . ASN A 1 200 ? -0.032 6.766 1.379 1.00 88.69 200 ASN A CA 1
ATOM 1577 C C . ASN A 1 200 ? 0.059 8.028 0.503 1.00 88.69 200 ASN A C 1
ATOM 1579 O O . ASN A 1 200 ? 1.042 8.758 0.535 1.00 88.69 200 ASN A O 1
ATOM 1583 N N . SER A 1 201 ? -0.941 8.235 -0.353 1.00 86.25 201 SER A N 1
ATOM 1584 C CA . SER A 1 201 ? -1.017 9.349 -1.286 1.00 86.25 201 SER A CA 1
ATOM 1585 C C . SER A 1 201 ? -2.102 10.321 -0.835 1.00 86.25 201 SER A C 1
ATOM 1587 O O . SER A 1 201 ? -3.279 9.957 -0.785 1.00 86.25 201 SER A O 1
ATOM 1589 N N . ALA A 1 202 ? -1.702 11.564 -0.558 1.00 87.00 202 ALA A N 1
ATOM 1590 C CA . ALA A 1 202 ? -2.597 12.620 -0.093 1.00 87.00 202 ALA A CA 1
ATOM 1591 C C . ALA A 1 202 ? -3.751 12.882 -1.074 1.00 87.00 202 ALA A C 1
ATOM 1593 O O . ALA A 1 202 ? -4.909 12.948 -0.669 1.00 87.00 202 ALA A O 1
ATOM 1594 N N . TRP A 1 203 ? -3.478 12.959 -2.381 1.00 84.44 203 TRP A N 1
ATOM 1595 C CA . TRP A 1 203 ? -4.539 13.164 -3.375 1.00 84.44 203 TRP A CA 1
ATOM 1596 C C . TRP A 1 203 ? -5.528 11.993 -3.441 1.00 84.44 203 TRP A C 1
ATOM 1598 O O . TRP A 1 203 ? -6.732 12.214 -3.546 1.00 84.44 203 TRP A O 1
ATOM 1608 N N . ARG A 1 204 ? -5.050 10.748 -3.307 1.00 87.12 204 ARG A N 1
ATOM 1609 C CA . ARG A 1 204 ? -5.919 9.562 -3.222 1.00 87.12 204 ARG A CA 1
ATOM 1610 C C . ARG A 1 204 ? -6.751 9.547 -1.955 1.00 87.12 204 ARG A C 1
ATOM 1612 O O . ARG A 1 204 ? -7.896 9.110 -1.988 1.00 87.12 204 ARG A O 1
ATOM 1619 N N . TRP A 1 205 ? -6.184 10.023 -0.854 1.00 90.31 205 TRP A N 1
ATOM 1620 C CA . TRP A 1 205 ? -6.918 10.184 0.390 1.00 90.31 205 TRP A CA 1
ATOM 1621 C C . TRP A 1 205 ? -8.060 11.191 0.232 1.00 90.31 205 TRP A C 1
ATOM 1623 O O . TRP A 1 205 ? -9.196 10.881 0.577 1.00 90.31 205 TRP A O 1
ATOM 1633 N N . GLN A 1 206 ? -7.806 12.340 -0.401 1.00 87.88 206 GLN A N 1
ATOM 1634 C CA . GLN A 1 206 ? -8.851 13.325 -0.710 1.00 87.88 206 GLN A CA 1
ATOM 1635 C C . GLN A 1 206 ? -9.930 12.770 -1.649 1.00 87.88 206 GLN A C 1
ATOM 1637 O O . GLN A 1 206 ? -11.121 13.044 -1.475 1.00 87.88 206 GLN A O 1
ATOM 1642 N N . GLU A 1 207 ? -9.550 11.948 -2.631 1.00 88.00 207 GLU A N 1
ATOM 1643 C CA . GLU A 1 207 ? -10.540 11.204 -3.404 1.00 88.00 207 GLU A CA 1
ATOM 1644 C C . GLU A 1 207 ? -11.377 10.310 -2.485 1.00 88.00 207 GLU A C 1
ATOM 1646 O O . GLU A 1 207 ? -12.588 10.480 -2.448 1.00 88.00 207 GLU A O 1
ATOM 1651 N N . LEU A 1 208 ? -10.785 9.429 -1.682 1.00 89.94 208 LEU A N 1
ATOM 1652 C CA . LEU A 1 208 ? -11.548 8.559 -0.778 1.00 89.94 208 LEU A CA 1
ATOM 1653 C C . LEU A 1 208 ? -12.514 9.341 0.125 1.00 89.94 208 LEU A C 1
ATOM 1655 O O . LEU A 1 208 ? -13.694 9.005 0.182 1.00 89.94 208 LEU A O 1
ATOM 1659 N N . LEU A 1 209 ? -12.071 10.441 0.736 1.00 88.62 209 LEU A N 1
ATOM 1660 C CA . LEU A 1 209 ? -12.924 11.280 1.587 1.00 88.62 209 LEU A CA 1
ATOM 1661 C C . LEU A 1 209 ? -14.130 11.866 0.838 1.00 88.62 209 LEU A C 1
ATOM 1663 O O . LEU A 1 209 ? -15.229 11.927 1.381 1.00 88.62 209 LEU A O 1
ATOM 1667 N N . THR A 1 210 ? -13.968 12.229 -0.437 1.00 85.19 210 THR A N 1
ATOM 1668 C CA . THR A 1 210 ? -15.082 12.703 -1.283 1.00 85.19 210 THR A CA 1
ATOM 1669 C C . THR A 1 210 ? -15.977 11.571 -1.811 1.00 85.19 210 THR A C 1
ATOM 1671 O O . THR A 1 210 ? -16.905 11.825 -2.574 1.00 85.19 210 THR A O 1
ATOM 1674 N N . ALA A 1 211 ? -15.687 10.303 -1.494 1.00 85.12 211 ALA A N 1
ATOM 1675 C CA . ALA A 1 211 ? -16.562 9.155 -1.778 1.00 85.12 211 ALA A CA 1
ATOM 1676 C C . ALA A 1 211 ? -17.553 8.834 -0.663 1.00 85.12 211 ALA A C 1
ATOM 1678 O O . ALA A 1 211 ? -18.518 8.109 -0.899 1.00 85.12 211 ALA A O 1
ATOM 1679 N N . SER A 1 212 ? -17.354 9.409 0.518 1.00 81.25 212 SER A N 1
ATOM 1680 C CA . SER A 1 212 ? -18.394 9.459 1.537 1.00 81.25 212 SER A CA 1
ATOM 1681 C C . SER A 1 212 ? -19.455 10.492 1.138 1.00 81.25 212 SER A C 1
ATOM 1683 O O . SER A 1 212 ? -19.110 11.610 0.740 1.00 81.25 212 SER A O 1
ATOM 1685 N N . LYS A 1 213 ? -20.745 10.140 1.258 1.00 65.50 213 LYS A N 1
ATOM 1686 C CA . LYS A 1 213 ? -21.863 11.101 1.113 1.00 65.50 213 LYS A CA 1
ATOM 1687 C C . LYS A 1 213 ? -21.864 12.144 2.236 1.00 65.50 213 LYS A C 1
ATOM 1689 O O . LYS A 1 213 ? -22.342 13.255 2.038 1.00 65.50 213 LYS A O 1
ATOM 1694 N N . ASP A 1 214 ? -21.250 11.784 3.356 1.00 62.25 214 ASP A N 1
ATOM 1695 C CA . ASP A 1 214 ? -21.131 12.536 4.596 1.00 62.25 214 ASP A CA 1
ATOM 1696 C C . ASP A 1 214 ? -19.652 12.784 4.890 1.00 62.25 214 ASP A C 1
ATOM 1698 O O . ASP A 1 214 ? -19.118 12.348 5.909 1.00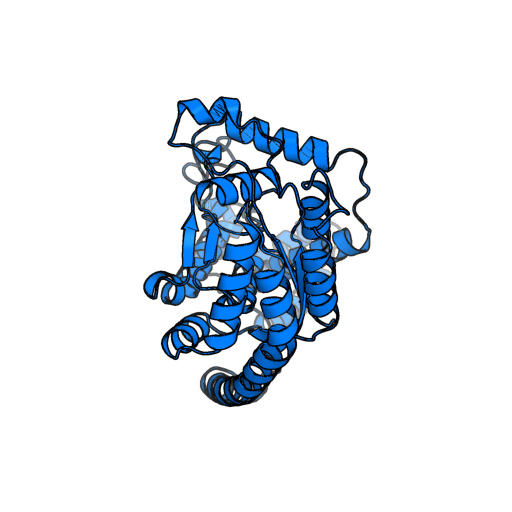 62.25 214 ASP A O 1
ATOM 1702 N N . SER A 1 215 ? -18.935 13.433 3.968 1.00 53.38 215 SER A N 1
ATOM 1703 C CA . SER A 1 215 ? -17.476 13.640 4.052 1.00 53.38 215 SER A CA 1
ATOM 1704 C C . SER A 1 215 ? -16.996 14.364 5.326 1.00 53.38 215 SER A C 1
ATOM 1706 O O . SER A 1 215 ? -15.789 14.501 5.529 1.00 53.38 215 SER A O 1
ATOM 1708 N N . GLN A 1 216 ? -17.920 14.799 6.192 1.00 49.81 216 GLN A N 1
ATOM 1709 C CA . GLN A 1 216 ? -17.672 15.463 7.472 1.00 49.81 216 GLN A CA 1
ATOM 1710 C C . GLN A 1 216 ? -18.472 14.891 8.660 1.00 49.81 216 GLN A C 1
ATOM 1712 O O . GLN A 1 216 ? -18.304 15.379 9.775 1.00 49.81 216 GLN A O 1
ATOM 1717 N N . THR A 1 217 ? -19.317 13.874 8.465 1.00 53.22 217 THR A N 1
ATOM 1718 C CA . THR A 1 217 ? -20.242 13.374 9.496 1.00 53.22 217 THR A CA 1
ATOM 1719 C C . THR A 1 217 ? -19.929 11.916 9.835 1.00 53.22 217 THR A C 1
ATOM 1721 O O . THR A 1 217 ? -20.454 10.964 9.257 1.00 53.22 217 THR A O 1
ATOM 1724 N N . SER A 1 218 ? -19.014 11.742 10.786 1.00 60.59 218 SER A N 1
ATOM 1725 C CA . SER A 1 218 ? -18.886 10.513 11.578 1.00 60.59 218 SER A CA 1
ATOM 1726 C C . SER A 1 218 ? -19.866 10.575 12.755 1.00 60.59 218 SER A C 1
ATOM 1728 O O . SER A 1 218 ? -20.252 11.669 13.169 1.00 60.59 218 SER A O 1
ATOM 1730 N N . SER A 1 219 ? -20.252 9.429 13.329 1.00 66.75 219 SER A N 1
ATOM 1731 C CA . SER A 1 219 ? -20.863 9.452 14.666 1.00 66.75 219 SER A CA 1
ATOM 1732 C C . SER A 1 219 ? -19.890 10.126 15.641 1.00 66.75 219 SER A C 1
ATOM 1734 O O . SER A 1 219 ? -18.673 10.021 15.465 1.00 66.75 219 SER A O 1
ATOM 1736 N N . GLU A 1 220 ? -20.410 10.825 16.651 1.00 69.00 220 GLU A N 1
ATOM 1737 C CA . GLU A 1 220 ? -19.598 11.603 17.601 1.00 69.00 220 GLU A CA 1
ATOM 1738 C C . GLU A 1 220 ? -18.444 10.765 18.188 1.00 69.00 220 GLU A C 1
ATOM 1740 O O . GLU A 1 220 ? -17.286 11.179 18.132 1.00 69.00 220 GLU A O 1
ATOM 1745 N N . GLY A 1 221 ? -18.720 9.511 18.571 1.00 75.38 221 GLY A N 1
ATOM 1746 C CA . GLY A 1 221 ? -17.699 8.600 19.097 1.00 75.38 221 GLY A CA 1
ATOM 1747 C C . GLY A 1 221 ? -16.595 8.212 18.097 1.00 75.38 221 GLY A C 1
ATOM 1748 O O . GLY A 1 221 ? -15.428 8.103 18.482 1.00 75.38 221 GLY A O 1
ATOM 1749 N N . PHE A 1 222 ? -16.906 8.051 16.803 1.00 87.88 222 PHE A N 1
ATOM 1750 C CA . PHE A 1 222 ? -15.871 7.816 15.784 1.00 87.88 222 PHE A CA 1
ATOM 1751 C C . PHE A 1 222 ? -15.126 9.099 15.399 1.00 87.88 222 PHE A C 1
ATOM 1753 O O . PHE A 1 222 ? -13.944 9.031 15.055 1.00 87.88 222 PHE A O 1
ATOM 1760 N N . ALA A 1 223 ? -15.771 10.266 15.467 1.00 87.00 223 ALA A N 1
ATOM 1761 C CA . ALA A 1 223 ? -15.110 11.545 15.215 1.00 87.00 223 ALA A CA 1
ATOM 1762 C C . ALA A 1 223 ? -13.981 11.789 16.230 1.00 87.00 223 ALA A C 1
ATOM 1764 O O . ALA A 1 223 ? -12.853 12.089 15.842 1.00 87.00 223 ALA A O 1
ATOM 1765 N N . GLU A 1 224 ? -14.252 11.566 17.515 1.00 89.12 224 GLU A N 1
ATOM 1766 C CA . GLU A 1 224 ? -13.251 11.677 18.581 1.00 89.12 224 GLU A CA 1
ATOM 1767 C C . GLU A 1 224 ? -12.133 10.638 18.437 1.00 89.12 224 GLU A C 1
ATOM 1769 O O . GLU A 1 224 ? -10.953 10.979 18.523 1.00 89.12 224 GLU A O 1
ATOM 1774 N N . LEU A 1 225 ? -12.481 9.379 18.140 1.00 91.75 225 LEU A N 1
ATOM 1775 C CA . LEU A 1 225 ? -11.491 8.322 17.934 1.00 91.75 225 LEU A CA 1
ATOM 1776 C C . LEU A 1 225 ? -10.558 8.643 16.756 1.00 91.75 225 LEU A C 1
ATOM 1778 O O . LEU A 1 225 ? -9.337 8.556 16.878 1.00 91.75 225 LEU A O 1
ATOM 1782 N N . THR A 1 226 ? -11.123 9.026 15.609 1.00 92.25 226 THR A N 1
ATOM 1783 C CA . THR A 1 226 ? -10.335 9.373 14.416 1.00 92.25 226 THR A CA 1
ATOM 1784 C C . THR A 1 226 ? -9.484 10.621 14.642 1.00 92.25 226 THR A C 1
ATOM 1786 O O . THR A 1 226 ? -8.365 10.676 14.134 1.00 92.25 226 THR A O 1
ATOM 1789 N N . GLN A 1 227 ? -9.955 11.590 15.435 1.00 92.00 227 GLN A N 1
ATOM 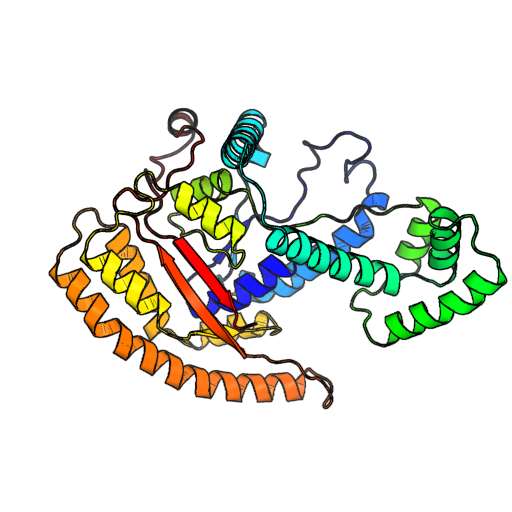1790 C CA . GLN A 1 227 ? -9.160 12.745 15.849 1.00 92.00 227 GLN A CA 1
ATOM 1791 C C . GLN A 1 227 ? -7.982 12.332 16.740 1.00 92.00 227 GLN A C 1
ATOM 1793 O O . GLN A 1 227 ? -6.855 12.744 16.472 1.00 92.00 227 GLN A O 1
ATOM 1798 N N . ALA A 1 228 ? -8.202 11.458 17.722 1.00 93.19 228 ALA A N 1
ATOM 1799 C CA . ALA A 1 228 ? -7.131 10.954 18.578 1.00 93.19 228 ALA A CA 1
ATOM 1800 C C . ALA A 1 228 ? -6.048 10.209 17.771 1.00 93.19 228 ALA A C 1
ATOM 1802 O O . ALA A 1 228 ? -4.857 10.405 18.001 1.00 93.19 228 ALA A O 1
ATOM 1803 N N . PHE A 1 229 ? -6.431 9.427 16.753 1.00 94.38 229 PHE A N 1
ATOM 1804 C CA . PHE A 1 229 ? -5.475 8.788 15.836 1.00 94.38 229 PHE A CA 1
ATOM 1805 C C . PHE A 1 229 ? -4.576 9.788 15.092 1.00 94.38 229 PHE A C 1
ATOM 1807 O O . PHE A 1 229 ? -3.393 9.514 14.902 1.00 94.38 229 PHE A O 1
ATOM 1814 N N . LYS A 1 230 ? -5.106 10.954 14.693 1.00 91.81 230 LYS A N 1
ATOM 1815 C CA . LYS A 1 230 ? -4.329 11.995 13.991 1.00 91.81 230 LYS A CA 1
ATOM 1816 C C . LYS A 1 230 ? -3.247 12.618 14.869 1.00 91.81 230 LYS A C 1
ATOM 1818 O O . LYS A 1 230 ? -2.227 13.082 14.360 1.00 91.81 230 LYS A O 1
ATOM 1823 N N . GLU A 1 231 ? -3.476 12.662 16.176 1.00 94.44 231 GLU A N 1
ATOM 1824 C CA . GLU A 1 231 ? -2.557 13.278 17.134 1.00 94.44 231 GLU A CA 1
ATOM 1825 C C . GLU A 1 231 ? -1.383 12.351 17.469 1.00 94.44 231 GLU A C 1
ATOM 1827 O O . GLU A 1 231 ? -0.269 12.824 17.699 1.00 94.44 231 GLU A O 1
ATOM 1832 N N . LEU A 1 232 ? -1.588 11.035 17.392 1.00 95.62 232 LEU A N 1
ATOM 1833 C CA . LEU A 1 232 ? -0.570 10.028 17.680 1.00 95.62 232 LEU A CA 1
ATOM 1834 C C . LEU A 1 232 ? 0.467 9.894 16.558 1.00 95.62 232 LEU A C 1
ATOM 1836 O O . LEU A 1 232 ? 0.159 10.020 15.374 1.00 95.62 232 LEU A O 1
ATOM 1840 N N . ASP A 1 233 ? 1.711 9.610 16.940 1.00 96.06 233 ASP A N 1
ATOM 1841 C CA . ASP A 1 233 ? 2.762 9.193 16.012 1.00 96.06 233 ASP A CA 1
ATOM 1842 C C . ASP A 1 233 ? 2.806 7.670 15.925 1.00 96.06 233 ASP A C 1
ATOM 1844 O O . ASP A 1 233 ? 2.771 6.970 16.935 1.00 96.06 233 ASP A O 1
ATOM 1848 N N . PHE A 1 234 ? 2.909 7.155 14.710 1.00 96.06 234 PHE A N 1
ATOM 1849 C CA . PHE A 1 234 ? 3.045 5.739 14.416 1.00 96.06 234 PHE A CA 1
ATOM 1850 C C . PHE A 1 234 ? 4.390 5.484 13.754 1.00 96.06 234 PHE A C 1
ATOM 1852 O O . PHE A 1 234 ? 4.905 6.300 12.990 1.00 96.06 234 PHE A O 1
ATOM 1859 N N . ASN A 1 235 ? 4.963 4.325 14.045 1.00 95.44 235 ASN A N 1
ATOM 1860 C CA . ASN A 1 235 ? 6.173 3.859 13.394 1.00 95.44 235 ASN A CA 1
ATOM 1861 C C . ASN A 1 235 ? 5.806 2.892 12.268 1.00 95.44 235 ASN A C 1
ATOM 1863 O O . ASN A 1 235 ? 4.851 2.131 12.368 1.00 95.44 235 ASN A O 1
ATOM 1867 N N . PHE A 1 236 ? 6.575 2.895 11.190 1.00 93.56 236 PHE A N 1
ATOM 1868 C CA . PHE A 1 236 ? 6.336 2.027 10.047 1.00 93.56 236 PHE A CA 1
ATOM 1869 C C . PHE A 1 236 ? 7.641 1.423 9.563 1.00 93.56 236 PHE A C 1
ATOM 1871 O O . PHE A 1 236 ? 8.681 2.082 9.563 1.00 93.56 236 PHE A O 1
ATOM 1878 N N . LEU A 1 237 ? 7.576 0.179 9.090 1.00 90.06 237 LEU A N 1
ATOM 1879 C CA . LEU A 1 237 ? 8.693 -0.423 8.376 1.00 90.06 237 LEU A CA 1
ATOM 1880 C C . LEU A 1 237 ? 8.937 0.339 7.065 1.00 90.06 237 LEU A C 1
ATOM 1882 O O . LEU A 1 237 ? 8.003 0.643 6.318 1.00 90.06 237 LEU A O 1
ATOM 1886 N N . ASN A 1 238 ? 10.199 0.621 6.768 1.00 86.50 238 ASN A N 1
ATOM 1887 C CA . ASN A 1 238 ? 10.628 1.369 5.595 1.00 86.50 238 ASN A CA 1
ATOM 1888 C C . ASN A 1 238 ? 11.873 0.713 5.002 1.00 86.50 238 ASN A C 1
ATOM 1890 O O . ASN A 1 238 ? 12.781 0.346 5.732 1.00 86.50 238 ASN A O 1
ATOM 1894 N N . ASN A 1 239 ? 11.919 0.535 3.681 1.00 77.44 239 ASN A N 1
ATOM 1895 C CA . ASN A 1 239 ? 13.064 -0.076 2.989 1.00 77.44 239 ASN A CA 1
ATOM 1896 C C . ASN A 1 239 ? 13.534 -1.442 3.549 1.00 77.44 239 ASN A C 1
ATOM 1898 O O . ASN A 1 239 ? 14.705 -1.789 3.415 1.00 77.44 239 ASN A O 1
ATOM 1902 N N . VAL A 1 240 ? 12.643 -2.230 4.160 1.00 76.94 240 VAL A N 1
ATOM 1903 C CA . VAL A 1 240 ? 12.946 -3.594 4.628 1.00 76.94 240 VAL A CA 1
ATOM 1904 C C . VAL A 1 240 ? 12.504 -4.645 3.610 1.00 76.94 240 VAL A C 1
ATOM 1906 O O . VAL A 1 240 ? 11.542 -4.439 2.862 1.00 76.94 240 VAL A O 1
ATOM 1909 N N . ASP A 1 241 ? 13.188 -5.791 3.596 1.00 73.38 241 ASP A N 1
ATOM 1910 C CA . ASP A 1 241 ? 12.753 -6.964 2.829 1.00 73.38 241 ASP A CA 1
ATOM 1911 C C . ASP A 1 241 ? 11.387 -7.460 3.343 1.00 73.38 241 ASP A C 1
ATOM 1913 O O . ASP A 1 241 ? 11.042 -7.313 4.512 1.00 73.38 241 ASP A O 1
ATOM 1917 N N . ARG A 1 242 ? 10.565 -8.052 2.479 1.00 72.88 242 ARG A N 1
ATOM 1918 C CA . ARG A 1 242 ? 9.206 -8.483 2.842 1.00 72.88 242 ARG A CA 1
ATOM 1919 C C . ARG A 1 242 ? 9.151 -9.868 3.484 1.00 72.88 242 ARG A C 1
ATOM 1921 O O . ARG A 1 242 ? 8.171 -10.183 4.165 1.00 72.88 242 ARG A O 1
ATOM 1928 N N . GLY A 1 243 ? 10.207 -10.668 3.343 1.00 70.75 243 GLY A N 1
ATOM 1929 C CA . GLY A 1 243 ? 10.460 -11.813 4.216 1.00 70.75 243 GLY A CA 1
ATOM 1930 C C . GLY A 1 243 ? 10.515 -11.391 5.682 1.00 70.75 243 GLY A C 1
ATOM 1931 O O . GLY A 1 243 ? 9.942 -12.068 6.530 1.00 70.75 243 GLY A O 1
ATOM 1932 N N . PHE A 1 244 ? 11.064 -10.204 5.951 1.00 77.25 244 PHE A N 1
ATOM 1933 C CA . PHE A 1 244 ? 11.139 -9.634 7.294 1.00 77.25 244 PHE A CA 1
ATOM 1934 C C . PHE A 1 244 ? 9.754 -9.315 7.880 1.00 77.25 244 PHE A C 1
ATOM 1936 O O . PHE A 1 244 ? 9.472 -9.637 9.031 1.00 77.25 244 PHE A O 1
ATOM 1943 N N . ILE A 1 245 ? 8.841 -8.751 7.078 1.00 81.56 245 ILE A N 1
ATOM 1944 C CA . ILE A 1 245 ? 7.456 -8.491 7.520 1.00 81.56 245 ILE A CA 1
ATOM 1945 C C . ILE A 1 245 ? 6.757 -9.811 7.868 1.00 81.56 245 ILE A C 1
ATOM 1947 O O . ILE A 1 245 ? 6.072 -9.905 8.883 1.00 81.56 245 ILE A O 1
ATOM 1951 N N . SER A 1 246 ? 6.946 -10.833 7.028 1.00 82.69 246 SER A N 1
ATOM 1952 C CA . SER A 1 246 ? 6.326 -12.152 7.208 1.00 82.69 246 SER A CA 1
ATOM 1953 C C . SER A 1 246 ? 6.816 -12.835 8.482 1.00 82.69 246 SER A C 1
ATOM 1955 O O . SER A 1 246 ? 6.020 -13.397 9.231 1.00 82.69 246 SER A O 1
ATOM 1957 N N . GLU A 1 247 ? 8.118 -12.739 8.760 1.00 85.56 247 GLU A N 1
ATOM 1958 C CA . GLU A 1 247 ? 8.712 -13.209 10.009 1.00 85.56 247 GLU A CA 1
ATOM 1959 C C . GLU A 1 247 ? 8.076 -12.499 11.210 1.00 85.56 247 GLU A C 1
ATOM 1961 O O . GLU A 1 247 ? 7.612 -13.149 12.144 1.00 85.56 247 GLU A O 1
ATOM 1966 N N . PHE A 1 248 ? 7.954 -11.174 11.165 1.00 85.62 248 PHE A N 1
ATOM 1967 C CA . PHE A 1 248 ? 7.428 -10.391 12.286 1.00 85.62 248 PHE A CA 1
ATOM 1968 C C . PHE A 1 248 ? 5.943 -10.643 12.522 1.00 85.62 248 PHE A C 1
ATOM 1970 O O . PHE A 1 248 ? 5.497 -10.695 13.670 1.00 85.62 248 PHE A O 1
ATOM 1977 N N . HIS A 1 249 ? 5.203 -10.876 11.443 1.00 84.12 249 HIS A N 1
ATOM 1978 C CA . HIS A 1 249 ? 3.832 -11.345 11.509 1.00 84.12 249 HIS A CA 1
ATOM 1979 C C . HIS A 1 249 ? 3.744 -12.717 12.191 1.00 84.12 249 HIS A C 1
ATOM 1981 O O . HIS A 1 249 ? 2.934 -12.899 13.092 1.00 84.12 249 HIS A O 1
ATOM 1987 N N . SER A 1 250 ? 4.618 -13.668 11.835 1.00 84.56 250 SER A N 1
ATOM 1988 C CA . SER A 1 250 ? 4.655 -14.998 12.468 1.00 84.56 250 SER A CA 1
ATOM 1989 C C . SER A 1 250 ? 5.072 -14.967 13.946 1.00 84.56 250 SER A C 1
ATOM 1991 O O . SER A 1 250 ? 4.684 -15.834 14.725 1.00 84.56 250 SER A O 1
ATOM 1993 N N . LEU A 1 251 ? 5.830 -13.942 14.348 1.00 87.38 251 LEU A N 1
ATOM 1994 C CA . LEU A 1 251 ? 6.230 -13.681 15.733 1.00 87.38 251 LEU A CA 1
ATOM 1995 C C . LEU A 1 251 ? 5.177 -12.893 16.530 1.00 87.38 251 LEU A C 1
ATOM 1997 O O . LEU A 1 251 ? 5.465 -12.493 17.662 1.00 87.38 251 LEU A O 1
ATOM 2001 N N . ASN A 1 252 ? 3.995 -12.650 15.952 1.00 89.50 252 ASN A N 1
ATOM 2002 C CA . ASN A 1 252 ? 2.903 -11.875 16.544 1.00 89.50 252 ASN A CA 1
ATOM 2003 C C . ASN A 1 252 ? 3.347 -10.477 17.016 1.00 89.50 252 ASN A C 1
ATOM 2005 O O . ASN A 1 252 ? 2.884 -9.975 18.039 1.00 89.50 252 ASN A O 1
ATOM 2009 N N . ARG A 1 253 ? 4.266 -9.833 16.279 1.00 91.94 253 ARG A N 1
ATOM 2010 C CA . ARG A 1 253 ? 4.615 -8.426 16.527 1.00 91.94 253 ARG A CA 1
ATOM 2011 C C . ARG A 1 253 ? 3.403 -7.543 16.229 1.00 91.94 253 ARG A C 1
ATOM 2013 O O . ARG A 1 253 ? 2.710 -7.737 15.229 1.00 91.94 253 ARG A O 1
ATOM 2020 N N . LEU A 1 254 ? 3.183 -6.568 17.100 1.00 95.12 254 LEU A N 1
ATOM 2021 C CA . LEU A 1 254 ? 2.055 -5.645 17.152 1.00 95.12 254 LEU A CA 1
ATOM 2022 C C . LEU A 1 254 ? 0.683 -6.328 17.223 1.00 95.12 254 LEU A C 1
ATOM 2024 O O . LEU A 1 254 ? -0.312 -5.715 16.848 1.00 95.12 254 LEU A O 1
ATOM 2028 N N . ASP A 1 255 ? 0.592 -7.566 17.718 1.00 95.12 255 ASP A N 1
ATOM 2029 C CA . ASP A 1 255 ? -0.678 -8.306 17.768 1.00 95.12 255 ASP A CA 1
ATOM 2030 C C . ASP A 1 255 ? -1.761 -7.593 18.593 1.00 95.12 255 ASP A C 1
ATOM 2032 O O . ASP A 1 255 ? -2.921 -7.547 18.185 1.00 95.12 255 ASP A O 1
ATOM 2036 N N . SER A 1 256 ? -1.373 -6.945 19.698 1.00 96.44 256 SER A N 1
ATOM 2037 C CA . SER A 1 256 ? -2.287 -6.146 20.529 1.00 96.44 256 SER A CA 1
ATOM 2038 C C . SER A 1 256 ? -2.911 -4.997 19.721 1.00 96.44 256 SER A C 1
ATOM 2040 O O . SER A 1 256 ? -4.133 -4.874 19.640 1.00 96.44 256 SER A O 1
ATOM 2042 N N . MET A 1 257 ? -2.077 -4.227 19.009 1.00 96.56 257 MET A N 1
ATOM 2043 C CA . MET A 1 257 ? -2.530 -3.127 18.150 1.00 96.56 257 MET A CA 1
ATOM 2044 C C . MET A 1 257 ? -3.327 -3.631 16.940 1.00 96.56 257 MET A C 1
ATOM 2046 O O . MET A 1 257 ? -4.352 -3.054 16.593 1.00 96.56 257 MET A O 1
ATOM 2050 N N . ARG A 1 258 ? -2.906 -4.732 16.310 1.00 95.50 258 ARG A N 1
ATOM 2051 C CA . ARG A 1 258 ? -3.622 -5.363 15.191 1.00 95.50 258 ARG A CA 1
ATOM 2052 C C . ARG A 1 258 ? -5.018 -5.825 15.617 1.00 95.50 258 ARG A C 1
ATOM 2054 O O . ARG A 1 258 ? -6.002 -5.555 14.933 1.00 95.50 258 ARG A O 1
ATOM 2061 N N . SER A 1 259 ? -5.122 -6.452 16.786 1.00 96.44 259 SER A N 1
ATOM 2062 C CA . SER A 1 259 ? -6.395 -6.870 17.376 1.00 96.44 259 SER A CA 1
ATOM 2063 C C . SER A 1 259 ? -7.280 -5.681 17.751 1.00 96.44 259 SER A C 1
ATOM 2065 O O . SER A 1 259 ? -8.494 -5.734 17.551 1.00 96.44 259 SER A O 1
ATOM 2067 N N . TYR A 1 260 ? -6.688 -4.586 18.229 1.00 97.19 260 TYR A N 1
ATOM 2068 C CA . TYR A 1 260 ? -7.393 -3.330 18.468 1.00 97.19 260 TYR A CA 1
ATOM 2069 C C . TYR A 1 260 ? -7.939 -2.715 17.164 1.00 97.19 260 TYR A C 1
ATOM 2071 O O . TYR A 1 260 ? -9.130 -2.415 17.078 1.00 97.19 260 TYR A O 1
ATOM 2079 N N . MET A 1 261 ? -7.125 -2.642 16.104 1.00 95.69 261 MET A N 1
ATOM 2080 C CA . MET A 1 261 ? -7.553 -2.197 14.769 1.00 95.69 261 MET A CA 1
ATOM 2081 C C . MET A 1 261 ? -8.697 -3.056 14.209 1.00 95.69 261 MET A C 1
ATOM 2083 O O . MET A 1 261 ? -9.654 -2.523 13.647 1.00 95.69 261 MET A O 1
ATOM 2087 N N . ARG A 1 262 ? -8.650 -4.379 14.418 1.00 94.62 262 ARG A N 1
ATOM 2088 C CA . ARG A 1 262 ? -9.726 -5.305 14.032 1.00 94.62 262 ARG A CA 1
ATOM 2089 C C . ARG A 1 262 ? -11.038 -5.000 14.758 1.00 94.62 262 ARG A C 1
ATOM 2091 O O . ARG A 1 262 ? -12.097 -5.054 14.142 1.00 94.62 262 ARG A O 1
ATOM 2098 N N . ARG A 1 263 ? -10.983 -4.655 16.048 1.00 94.69 263 ARG A N 1
ATOM 2099 C CA . ARG A 1 263 ? -12.174 -4.266 16.822 1.00 94.69 263 ARG A CA 1
ATOM 2100 C C . ARG A 1 263 ? -12.761 -2.939 16.348 1.00 94.69 263 ARG A C 1
ATOM 2102 O O . ARG A 1 263 ? -13.980 -2.838 16.266 1.00 94.69 263 ARG A O 1
ATOM 2109 N N . ILE A 1 264 ? -11.924 -1.958 15.991 1.00 93.94 264 ILE A N 1
ATOM 2110 C CA . ILE A 1 264 ? -12.397 -0.710 15.364 1.00 93.94 264 ILE A CA 1
ATOM 2111 C C . ILE A 1 264 ? -13.134 -1.030 14.063 1.00 93.94 264 ILE A C 1
ATOM 2113 O O . ILE A 1 264 ? -14.240 -0.541 13.858 1.00 93.94 264 ILE A O 1
ATOM 2117 N N . TRP A 1 265 ? -12.547 -1.877 13.213 1.00 91.50 265 TRP A N 1
ATOM 2118 C CA . TRP A 1 265 ? -13.162 -2.298 11.955 1.00 91.50 265 TRP A CA 1
ATOM 2119 C C . TRP A 1 265 ? -14.519 -2.984 12.174 1.00 91.50 265 TRP A C 1
ATOM 2121 O O . TRP A 1 265 ? -15.505 -2.608 11.550 1.00 91.50 265 TRP A O 1
ATOM 2131 N N . GLN A 1 266 ? -14.590 -3.941 13.102 1.00 91.25 266 GLN A N 1
ATOM 2132 C CA . GLN A 1 266 ? -15.831 -4.649 13.436 1.00 91.25 266 GLN A CA 1
ATOM 2133 C C . GLN A 1 266 ? -16.912 -3.714 13.990 1.00 91.25 266 GLN A C 1
ATOM 2135 O O . GLN A 1 266 ? -18.081 -3.876 13.652 1.00 91.25 266 GLN A O 1
ATOM 2140 N N . ALA A 1 267 ? -16.531 -2.734 14.814 1.00 90.94 267 ALA A N 1
ATOM 2141 C CA . ALA A 1 267 ? -17.459 -1.714 15.289 1.00 90.94 267 ALA A CA 1
ATOM 2142 C C . ALA A 1 267 ? -17.955 -0.855 14.117 1.00 90.94 267 ALA A C 1
ATOM 2144 O O . ALA A 1 267 ? -19.159 -0.747 13.907 1.00 90.94 267 ALA A O 1
ATOM 2145 N N . ALA A 1 268 ? -17.044 -0.331 13.292 1.00 88.56 268 ALA A N 1
ATOM 2146 C CA . ALA A 1 268 ? -17.386 0.483 12.126 1.00 88.56 268 ALA A CA 1
ATOM 2147 C C . ALA A 1 268 ? -18.368 -0.222 11.177 1.00 88.56 268 ALA A C 1
ATOM 2149 O O . ALA A 1 268 ? -19.255 0.429 10.627 1.00 88.56 268 ALA A O 1
ATOM 2150 N N . ASP A 1 269 ? -18.224 -1.537 11.008 1.00 85.12 269 ASP A N 1
ATOM 2151 C CA . ASP A 1 269 ? -19.089 -2.343 10.146 1.00 85.12 269 ASP A CA 1
ATOM 2152 C C . ASP A 1 269 ? -20.437 -2.715 10.785 1.00 85.12 269 ASP A C 1
ATOM 2154 O O . ASP A 1 269 ? -21.389 -3.059 10.088 1.00 85.12 269 ASP A O 1
ATOM 2158 N N . SER A 1 270 ? -20.550 -2.615 12.111 1.00 83.00 270 SER A N 1
ATOM 2159 C CA . SER A 1 270 ? -21.795 -2.889 12.823 1.00 83.00 270 SER A CA 1
ATOM 2160 C C . SER A 1 270 ? -22.788 -1.726 12.695 1.00 83.00 270 SER A C 1
ATOM 2162 O O . SER A 1 270 ? -22.465 -0.570 12.963 1.00 83.00 270 SER A O 1
ATOM 2164 N N . ASP A 1 271 ? -24.041 -2.022 12.340 1.00 68.12 271 ASP A N 1
ATOM 2165 C CA . ASP A 1 271 ? -25.109 -1.007 12.317 1.00 68.12 271 ASP A CA 1
ATOM 2166 C C . ASP A 1 271 ? -25.593 -0.630 13.733 1.00 68.12 271 ASP A C 1
ATOM 2168 O O . ASP A 1 271 ? -26.223 0.407 13.939 1.00 68.12 271 ASP A O 1
ATOM 2172 N N . THR A 1 272 ? -25.260 -1.449 14.733 1.00 63.19 272 THR A N 1
ATOM 2173 C CA . THR A 1 272 ? -25.568 -1.251 16.154 1.00 63.19 272 THR A CA 1
ATOM 2174 C C . THR A 1 272 ? -24.313 -0.835 16.912 1.00 63.19 272 THR A C 1
ATOM 2176 O O . THR A 1 272 ? -23.835 -1.549 17.792 1.00 63.19 272 THR A O 1
ATOM 2179 N N . ASN A 1 273 ? -23.745 0.312 16.545 1.00 67.75 273 ASN A N 1
ATOM 2180 C CA . ASN A 1 273 ? -22.622 0.897 17.272 1.00 67.75 273 ASN A CA 1
ATOM 2181 C C . ASN A 1 273 ? -23.059 1.316 18.683 1.00 67.75 273 ASN A C 1
ATOM 2183 O O . ASN A 1 273 ? -23.540 2.429 18.892 1.00 67.75 273 ASN A O 1
ATOM 2187 N N . GLU A 1 274 ? -22.919 0.411 19.652 1.00 75.62 274 GLU A N 1
ATOM 2188 C CA . GLU A 1 274 ? -23.219 0.698 21.051 1.00 75.62 274 GLU A CA 1
ATOM 2189 C C . GLU A 1 274 ? -22.222 1.725 21.602 1.00 75.62 274 GLU A C 1
ATOM 2191 O O . GLU A 1 274 ? -21.007 1.538 21.519 1.00 75.62 274 GLU A O 1
ATOM 2196 N N . GLU A 1 275 ? -22.732 2.791 22.220 1.00 82.62 275 GLU A N 1
ATOM 2197 C CA . GLU A 1 275 ? -21.938 3.866 22.833 1.00 82.62 275 GLU A CA 1
ATOM 2198 C C . GLU A 1 275 ? -20.865 3.321 23.796 1.00 82.62 275 GLU A C 1
ATOM 2200 O O . GLU A 1 275 ? -19.727 3.784 23.808 1.00 82.62 275 GLU A O 1
ATOM 2205 N N . ALA A 1 276 ? -21.188 2.254 24.535 1.00 83.81 276 ALA A N 1
ATOM 2206 C CA . ALA A 1 276 ? -20.248 1.561 25.413 1.00 83.81 276 ALA A CA 1
ATOM 2207 C C . ALA A 1 276 ? -19.032 0.983 24.663 1.00 83.81 276 ALA A C 1
ATOM 2209 O O . ALA A 1 276 ? -17.909 1.067 25.162 1.00 83.81 276 ALA A O 1
ATOM 2210 N N . THR A 1 277 ? -19.233 0.433 23.460 1.00 87.81 277 THR A N 1
ATOM 2211 C CA . THR A 1 277 ? -18.145 -0.096 22.624 1.00 87.81 277 THR A CA 1
ATOM 2212 C C . THR A 1 277 ? -17.233 1.032 22.149 1.00 87.81 277 THR A C 1
ATOM 2214 O O . THR A 1 277 ? -16.011 0.899 22.225 1.00 87.81 277 THR A O 1
ATOM 2217 N N . LEU A 1 278 ? -17.806 2.162 21.720 1.00 87.44 278 LEU A N 1
ATOM 2218 C CA . LEU A 1 278 ? -17.038 3.329 21.270 1.00 87.44 278 LEU A CA 1
ATOM 2219 C C . LEU A 1 278 ? -16.215 3.939 22.410 1.00 87.44 278 LEU A C 1
ATOM 2221 O O . LEU A 1 278 ? -15.013 4.150 22.245 1.00 87.44 278 LEU A O 1
ATOM 2225 N N . ASN A 1 279 ? -16.820 4.115 23.587 1.00 88.31 279 ASN A N 1
ATOM 2226 C CA . ASN A 1 279 ? -16.131 4.619 24.776 1.00 88.31 279 ASN A CA 1
ATOM 2227 C C . ASN A 1 279 ? -14.987 3.685 25.209 1.00 88.31 279 ASN A C 1
ATOM 2229 O O . ASN A 1 279 ? -13.904 4.148 25.575 1.00 88.31 279 ASN A O 1
ATOM 2233 N N . SER A 1 280 ? -15.194 2.364 25.115 1.00 91.94 280 SER A N 1
ATOM 2234 C CA . SER A 1 280 ? -14.142 1.373 25.375 1.00 91.94 280 SER A CA 1
ATOM 2235 C C . SER A 1 280 ? -12.975 1.551 24.405 1.00 91.94 280 SER A C 1
ATOM 2237 O O . SER A 1 280 ? -11.843 1.722 24.853 1.00 91.94 280 SER A O 1
ATOM 2239 N N . LEU A 1 281 ? -13.244 1.600 23.093 1.00 94.06 281 LEU A N 1
ATOM 2240 C CA . LEU A 1 281 ? -12.212 1.784 22.065 1.00 94.06 281 LEU A CA 1
ATOM 2241 C C . LEU A 1 281 ? -11.404 3.066 22.301 1.00 94.06 281 LEU A C 1
ATOM 2243 O O . LEU A 1 281 ? -10.177 3.018 22.343 1.00 94.06 281 LEU A O 1
ATOM 2247 N N . GLN A 1 282 ? -12.076 4.192 22.544 1.00 90.88 282 GLN A N 1
ATOM 2248 C CA . GLN A 1 282 ? -11.407 5.462 22.834 1.00 90.88 282 GLN A CA 1
ATOM 2249 C C . GLN A 1 282 ? -10.490 5.379 24.062 1.00 90.88 282 GLN A C 1
ATOM 2251 O O . GLN A 1 282 ? -9.343 5.822 24.007 1.00 90.88 282 GLN A O 1
ATOM 2256 N N . SER A 1 283 ? -10.968 4.784 25.160 1.00 91.44 283 SER A N 1
ATOM 2257 C CA . SER A 1 283 ? -10.180 4.654 26.393 1.00 91.44 283 SER A CA 1
ATOM 2258 C C . SER A 1 283 ? -8.971 3.720 26.240 1.00 91.44 283 SER A C 1
ATOM 2260 O O . SER A 1 283 ? -7.934 3.916 26.881 1.00 91.44 283 SER A O 1
ATOM 2262 N N . GLU A 1 284 ? -9.083 2.715 25.369 1.00 96.00 284 GLU A N 1
ATOM 2263 C CA . GLU A 1 284 ? -8.044 1.718 25.124 1.00 96.00 284 GLU A CA 1
ATOM 2264 C C . GLU A 1 284 ? -6.940 2.235 24.192 1.00 96.00 284 GLU A C 1
ATOM 2266 O O . GLU A 1 284 ? -5.792 1.811 24.343 1.00 96.00 284 GLU A O 1
ATOM 2271 N N . LEU A 1 285 ? -7.245 3.179 23.289 1.00 95.75 285 LEU A N 1
ATOM 2272 C CA . LEU A 1 285 ? -6.321 3.683 22.264 1.00 95.75 285 LEU A CA 1
ATOM 2273 C C . LEU A 1 285 ? -4.931 4.017 22.817 1.00 95.75 285 LEU A C 1
ATOM 2275 O O . LEU A 1 285 ? -3.929 3.511 22.315 1.00 95.75 285 LEU A O 1
ATOM 2279 N N . THR A 1 286 ? -4.861 4.843 23.863 1.00 95.44 286 THR A N 1
ATOM 2280 C CA . THR A 1 286 ? -3.584 5.273 24.457 1.00 95.44 286 THR A CA 1
ATOM 2281 C C . THR A 1 286 ? -2.801 4.091 25.022 1.00 95.44 286 THR A C 1
ATOM 2283 O O . THR A 1 286 ? -1.579 4.033 24.897 1.00 95.44 286 THR A O 1
ATOM 2286 N N . THR A 1 287 ? -3.496 3.123 25.621 1.00 97.25 287 THR A N 1
ATOM 2287 C CA . THR A 1 287 ? -2.867 1.930 26.201 1.00 97.25 287 THR A CA 1
ATOM 2288 C C . THR A 1 287 ? -2.311 1.025 25.103 1.00 97.25 287 THR A C 1
ATOM 2290 O O . THR A 1 287 ? -1.166 0.577 25.183 1.00 97.25 287 THR A O 1
ATOM 2293 N N . GLU A 1 288 ? -3.095 0.774 24.055 1.00 97.88 288 GLU A N 1
ATOM 2294 C CA . GLU A 1 288 ? -2.683 -0.050 22.916 1.00 97.88 288 GLU A CA 1
ATOM 2295 C C . GLU A 1 288 ? -1.556 0.607 22.113 1.00 97.88 288 GLU A C 1
ATOM 2297 O O . GLU A 1 288 ? -0.603 -0.064 21.709 1.00 97.88 288 GLU A O 1
ATOM 2302 N N . HIS A 1 289 ? -1.600 1.931 21.960 1.00 97.19 289 HIS A N 1
ATOM 2303 C CA . HIS A 1 289 ? -0.527 2.717 21.354 1.00 97.19 289 HIS A CA 1
ATOM 2304 C C . HIS A 1 289 ? 0.779 2.621 22.149 1.00 97.19 289 HIS A C 1
ATOM 2306 O O . HIS A 1 289 ? 1.819 2.304 21.576 1.00 97.19 289 HIS A O 1
ATOM 2312 N N . GLN A 1 290 ? 0.734 2.769 23.475 1.00 96.25 290 GLN A N 1
ATOM 2313 C CA . GLN A 1 290 ? 1.923 2.620 24.324 1.00 96.25 290 GLN A CA 1
ATOM 2314 C C . GLN A 1 290 ? 2.529 1.212 24.256 1.00 96.25 290 GLN A C 1
ATOM 2316 O O . GLN A 1 290 ? 3.755 1.069 24.212 1.00 96.25 290 GLN A O 1
ATOM 2321 N N . LYS A 1 291 ? 1.694 0.164 24.210 1.00 97.00 291 LYS A N 1
ATOM 2322 C CA . LYS A 1 291 ? 2.167 -1.214 23.987 1.00 97.00 291 LYS A CA 1
ATOM 2323 C C . LYS A 1 291 ? 2.870 -1.338 22.636 1.00 97.00 291 LYS A C 1
ATOM 2325 O O . LYS A 1 291 ? 3.967 -1.894 22.575 1.00 97.00 291 LYS A O 1
ATOM 2330 N N . ALA A 1 292 ? 2.274 -0.785 21.577 1.00 96.75 292 ALA A N 1
ATOM 2331 C CA . ALA A 1 292 ? 2.865 -0.783 20.243 1.00 96.75 292 ALA A CA 1
ATOM 2332 C C . ALA A 1 292 ? 4.218 -0.056 20.216 1.00 96.75 292 ALA A C 1
ATOM 2334 O O . ALA A 1 292 ? 5.175 -0.582 19.654 1.00 96.75 292 ALA A O 1
ATOM 2335 N N . GLU A 1 293 ? 4.343 1.102 20.870 1.00 95.50 293 GLU A N 1
ATOM 2336 C CA . GLU A 1 293 ? 5.616 1.829 20.973 1.00 95.50 293 GLU A CA 1
ATOM 2337 C C . GLU A 1 293 ? 6.694 1.028 21.719 1.00 95.50 293 GLU A C 1
ATOM 2339 O O . GLU A 1 293 ? 7.854 0.982 21.290 1.00 95.50 293 GLU A O 1
ATOM 2344 N N . GLY A 1 294 ? 6.310 0.329 22.793 1.00 94.25 294 GLY A N 1
ATOM 2345 C CA . GLY A 1 294 ? 7.196 -0.593 23.505 1.00 94.25 294 GLY A CA 1
ATOM 2346 C C . GLY A 1 294 ? 7.702 -1.728 22.609 1.00 94.25 294 GLY A C 1
ATOM 2347 O O . GLY A 1 294 ? 8.895 -2.044 22.608 1.00 94.25 294 GLY A O 1
ATOM 2348 N N . GLU A 1 295 ? 6.828 -2.307 21.787 1.00 94.94 295 GLU A N 1
ATOM 2349 C CA . GLU A 1 295 ? 7.222 -3.319 20.805 1.00 94.94 295 GLU A CA 1
ATOM 2350 C C . GLU A 1 295 ? 8.081 -2.748 19.671 1.00 94.94 295 GLU A C 1
ATOM 2352 O O . GLU A 1 295 ? 9.049 -3.388 19.248 1.00 94.94 295 GLU A O 1
ATOM 2357 N N . TRP A 1 296 ? 7.814 -1.520 19.223 1.00 95.06 296 TRP A N 1
ATOM 2358 C CA . TRP A 1 296 ? 8.620 -0.844 18.208 1.00 95.06 296 TRP A CA 1
ATOM 2359 C C . TRP A 1 296 ? 10.066 -0.617 18.643 1.00 95.06 296 TRP A C 1
ATOM 2361 O O . TRP A 1 296 ? 10.969 -0.668 17.805 1.00 95.06 296 TRP A O 1
ATOM 2371 N N . ALA A 1 297 ? 10.332 -0.426 19.939 1.00 90.44 297 ALA A N 1
ATOM 2372 C CA . ALA A 1 297 ? 11.701 -0.382 20.453 1.00 90.44 297 ALA A CA 1
ATOM 2373 C C . ALA A 1 297 ? 12.461 -1.691 20.167 1.00 90.44 297 ALA A C 1
ATOM 2375 O O . ALA A 1 297 ? 13.613 -1.665 19.722 1.00 90.44 297 ALA A O 1
ATOM 2376 N N . ARG A 1 298 ? 11.789 -2.836 20.337 1.00 90.31 298 ARG A N 1
ATOM 2377 C CA . ARG A 1 298 ? 12.344 -4.159 20.028 1.00 90.31 298 ARG A CA 1
ATOM 2378 C C . ARG A 1 298 ? 12.489 -4.376 18.522 1.00 90.31 298 ARG A C 1
ATOM 2380 O O . ARG A 1 298 ? 13.551 -4.805 18.074 1.00 90.31 298 ARG A O 1
ATOM 2387 N N . ILE A 1 299 ? 11.472 -4.012 17.740 1.00 91.56 299 ILE A N 1
ATOM 2388 C CA . ILE A 1 299 ? 11.506 -4.085 16.270 1.00 91.56 299 ILE A CA 1
ATOM 2389 C C . ILE A 1 299 ? 12.687 -3.280 15.717 1.00 91.56 299 ILE A C 1
ATOM 2391 O O . ILE A 1 299 ? 13.434 -3.779 14.877 1.00 91.56 299 ILE A O 1
ATOM 2395 N N . ARG A 1 300 ? 12.927 -2.062 16.223 1.00 90.31 300 ARG A N 1
ATOM 2396 C CA . ARG A 1 300 ? 14.080 -1.236 15.827 1.00 90.31 300 ARG A CA 1
ATOM 2397 C C . ARG A 1 300 ? 15.409 -1.947 16.076 1.00 90.31 300 ARG A C 1
ATOM 2399 O O . ARG A 1 300 ? 16.295 -1.893 15.224 1.00 90.31 300 ARG A O 1
ATOM 2406 N N . GLN A 1 301 ? 15.562 -2.615 17.218 1.00 87.62 301 GLN A N 1
ATOM 2407 C CA . GLN A 1 301 ? 16.779 -3.366 17.532 1.00 87.62 301 GLN A CA 1
ATOM 2408 C C . GLN A 1 301 ? 16.966 -4.564 16.591 1.00 87.62 301 GLN A C 1
ATOM 2410 O O . GLN A 1 301 ? 18.052 -4.744 16.038 1.00 87.62 301 GLN A O 1
ATOM 2415 N N . GLU A 1 302 ? 15.913 -5.354 16.383 1.00 87.44 302 GLU A N 1
ATOM 2416 C CA . GLU A 1 302 ? 15.931 -6.528 15.502 1.00 87.44 302 GLU A CA 1
ATOM 2417 C C . GLU A 1 302 ? 16.210 -6.115 14.044 1.00 87.44 302 GLU A C 1
ATOM 2419 O O . GLU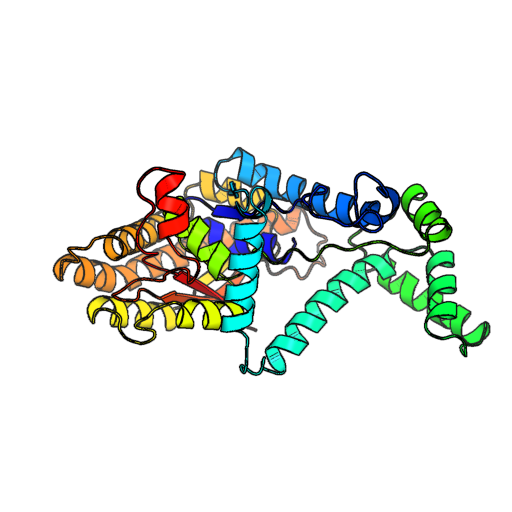 A 1 302 ? 17.031 -6.734 13.366 1.00 87.44 302 GLU A O 1
ATOM 2424 N N . THR A 1 303 ? 15.646 -4.992 13.588 1.00 84.94 303 THR A N 1
ATOM 2425 C CA . THR A 1 303 ? 15.866 -4.507 12.217 1.00 84.94 303 THR A CA 1
ATOM 2426 C C . THR A 1 303 ? 17.269 -3.936 12.008 1.00 84.94 303 THR A C 1
ATOM 2428 O O . THR A 1 303 ? 17.861 -4.141 10.952 1.00 84.94 303 THR A O 1
ATOM 2431 N N . LYS A 1 304 ? 17.868 -3.294 13.022 1.00 83.25 304 LYS A N 1
ATOM 2432 C CA . LYS A 1 304 ? 19.288 -2.893 12.973 1.00 83.25 304 LYS A CA 1
ATOM 2433 C C . LYS A 1 304 ? 20.213 -4.099 12.821 1.00 83.25 304 LYS A C 1
ATOM 2435 O O . LYS A 1 304 ? 21.154 -4.058 12.032 1.00 83.25 304 LYS A O 1
ATOM 2440 N N . GLN A 1 305 ? 19.939 -5.182 13.552 1.00 82.88 305 GLN A N 1
ATOM 2441 C CA . GLN A 1 305 ? 20.706 -6.424 13.423 1.00 82.88 305 GLN A CA 1
ATOM 2442 C C . GLN A 1 305 ? 20.515 -7.086 12.061 1.00 82.88 305 GLN A C 1
ATOM 2444 O O . GLN A 1 305 ? 21.438 -7.736 11.579 1.00 82.88 305 GLN A O 1
ATOM 2449 N N . TRP A 1 306 ? 19.329 -6.958 11.467 1.00 81.31 306 TRP A N 1
ATOM 2450 C CA . TRP A 1 306 ? 19.067 -7.429 10.115 1.00 81.31 306 TRP A CA 1
ATOM 2451 C C . TRP A 1 306 ? 19.861 -6.619 9.083 1.00 81.31 306 TRP A C 1
ATOM 2453 O O . TRP A 1 306 ? 20.637 -7.224 8.350 1.00 81.31 306 TRP A O 1
ATOM 2463 N N . ILE A 1 307 ? 19.779 -5.278 9.102 1.00 77.12 307 ILE A N 1
ATOM 2464 C CA . ILE A 1 307 ? 20.557 -4.391 8.208 1.00 77.12 307 ILE A CA 1
ATOM 2465 C C . ILE A 1 307 ? 22.048 -4.720 8.275 1.00 77.12 307 ILE A C 1
ATOM 2467 O O . ILE A 1 307 ? 22.676 -4.890 7.238 1.00 77.12 307 ILE A O 1
ATOM 2471 N N . ALA A 1 308 ? 22.604 -4.887 9.478 1.00 78.19 308 ALA A N 1
ATOM 2472 C CA . ALA A 1 308 ? 24.022 -5.205 9.654 1.00 78.19 308 ALA A CA 1
ATOM 2473 C C . ALA A 1 308 ? 24.462 -6.527 8.987 1.00 78.19 308 ALA A C 1
ATOM 2475 O O . ALA A 1 308 ? 25.655 -6.745 8.802 1.00 78.19 308 ALA A O 1
ATOM 2476 N N . ARG A 1 309 ? 23.523 -7.425 8.652 1.00 77.12 309 ARG A N 1
ATOM 2477 C CA . ARG A 1 309 ? 23.803 -8.688 7.947 1.00 77.12 309 ARG A CA 1
ATOM 2478 C C . ARG A 1 309 ? 23.622 -8.590 6.436 1.00 77.12 309 ARG A C 1
ATOM 2480 O O . ARG A 1 309 ? 24.227 -9.386 5.726 1.00 77.12 309 ARG A O 1
ATOM 2487 N N . VAL A 1 310 ? 22.746 -7.703 5.962 1.00 70.50 310 VAL A N 1
ATOM 2488 C CA . VAL A 1 310 ? 22.306 -7.675 4.553 1.00 70.50 310 VAL A CA 1
ATOM 2489 C C . VAL A 1 310 ? 22.780 -6.451 3.777 1.00 70.50 310 VAL A C 1
ATOM 2491 O O . VAL A 1 310 ? 22.737 -6.471 2.549 1.00 70.50 310 VAL A O 1
ATOM 2494 N N . SER A 1 311 ? 23.226 -5.405 4.468 1.00 63.78 311 SER A N 1
ATOM 2495 C CA . SER A 1 311 ? 23.626 -4.138 3.862 1.00 63.78 311 SER A CA 1
ATOM 2496 C C . SER A 1 311 ? 25.112 -3.863 4.056 1.00 63.78 311 SER A C 1
ATOM 2498 O O . SER A 1 311 ? 25.747 -4.370 4.980 1.00 63.78 311 SER A O 1
ATOM 2500 N N . ASP A 1 312 ? 25.647 -3.013 3.181 1.00 58.84 312 ASP A N 1
ATOM 2501 C CA . ASP A 1 312 ? 26.970 -2.417 3.343 1.00 58.84 312 ASP A CA 1
ATOM 2502 C C . ASP A 1 312 ? 27.041 -1.658 4.691 1.00 58.84 312 ASP A C 1
ATOM 2504 O O . ASP A 1 312 ? 26.071 -0.967 5.031 1.00 58.84 312 ASP A O 1
ATOM 2508 N N . PRO A 1 313 ? 28.129 -1.772 5.480 1.00 54.47 313 PRO A N 1
ATOM 2509 C CA . PRO A 1 313 ? 28.327 -0.978 6.696 1.00 54.47 313 PRO A CA 1
ATOM 2510 C C . PRO A 1 313 ? 28.149 0.540 6.510 1.00 54.47 313 PRO A C 1
ATOM 2512 O O . PRO A 1 313 ? 27.798 1.208 7.483 1.00 54.47 313 PRO A O 1
ATOM 2515 N N . ASP A 1 314 ? 28.299 1.067 5.290 1.00 51.28 314 ASP A N 1
ATOM 2516 C CA . ASP A 1 314 ? 28.067 2.484 4.970 1.00 51.28 314 ASP A CA 1
ATOM 2517 C C . ASP A 1 314 ? 26.612 2.811 4.546 1.00 51.28 314 ASP A C 1
ATOM 2519 O O . ASP A 1 314 ? 26.301 3.952 4.189 1.00 51.28 314 ASP A O 1
ATOM 2523 N N . SER A 1 315 ? 25.678 1.848 4.575 1.00 59.50 315 SER A N 1
ATOM 2524 C CA . SER A 1 315 ? 24.287 2.091 4.158 1.00 59.50 315 SER A CA 1
ATOM 2525 C C . SER A 1 315 ? 23.528 2.971 5.163 1.00 59.50 315 SER A C 1
ATOM 2527 O O . SER A 1 315 ? 23.373 2.620 6.333 1.00 59.50 315 SER A O 1
ATOM 2529 N N . THR A 1 316 ? 22.950 4.071 4.679 1.00 60.81 316 THR A N 1
ATOM 2530 C CA . THR A 1 316 ? 22.099 5.003 5.443 1.00 60.81 316 THR A CA 1
ATOM 2531 C C . THR A 1 316 ? 20.621 4.595 5.466 1.00 60.81 316 THR A C 1
ATOM 2533 O O . THR A 1 316 ? 19.738 5.439 5.610 1.00 60.81 316 THR A O 1
ATOM 2536 N N . LEU A 1 317 ? 20.314 3.307 5.281 1.00 68.88 317 LEU A N 1
ATOM 2537 C CA . LEU A 1 317 ? 18.931 2.836 5.252 1.00 68.88 317 LEU A CA 1
ATOM 2538 C C . LEU A 1 317 ? 18.272 3.047 6.618 1.00 68.88 317 LEU A C 1
ATOM 2540 O O . LEU A 1 317 ? 18.686 2.454 7.610 1.00 68.88 317 LEU A O 1
ATOM 2544 N N . GLU A 1 318 ? 17.215 3.856 6.651 1.00 80.50 318 GLU A N 1
ATOM 2545 C CA . GLU A 1 318 ? 16.335 3.986 7.810 1.00 80.50 318 GLU A CA 1
ATOM 2546 C C . GLU A 1 318 ? 15.237 2.910 7.741 1.00 80.50 318 GLU A C 1
ATOM 2548 O O . GLU A 1 318 ? 14.286 3.061 6.964 1.00 80.50 318 GLU A O 1
ATOM 2553 N N . PRO A 1 319 ? 15.348 1.810 8.520 1.00 85.94 319 PRO A N 1
ATOM 2554 C CA . PRO A 1 319 ? 14.417 0.680 8.453 1.00 85.94 319 PRO A CA 1
ATOM 2555 C C . PRO A 1 319 ? 13.037 0.980 9.033 1.00 85.94 319 PRO A C 1
ATOM 2557 O O . PRO A 1 319 ? 12.084 0.227 8.832 1.00 85.94 319 PRO A O 1
ATOM 2560 N N . VAL A 1 320 ? 12.970 2.015 9.862 1.00 90.94 320 VAL A N 1
ATOM 2561 C CA . VAL A 1 320 ? 11.788 2.411 10.608 1.00 90.94 320 VAL A CA 1
ATOM 2562 C C . VAL A 1 320 ? 11.665 3.911 10.463 1.00 90.94 320 VAL A C 1
ATOM 2564 O O . VAL A 1 320 ? 12.607 4.632 10.779 1.00 90.94 320 VAL A O 1
ATOM 2567 N N . VAL A 1 321 ? 10.506 4.352 9.998 1.00 91.94 321 VAL A N 1
ATOM 2568 C CA . VAL A 1 321 ? 10.155 5.761 9.825 1.00 91.94 321 VAL A CA 1
ATOM 2569 C C . VAL A 1 321 ? 8.956 6.085 10.708 1.00 91.94 321 VAL A C 1
ATOM 2571 O O . VAL A 1 321 ? 8.099 5.226 10.921 1.00 91.94 321 VAL A O 1
ATOM 2574 N N . SER A 1 322 ? 8.891 7.306 11.225 1.00 94.25 322 SER A N 1
ATOM 2575 C CA . SER A 1 322 ? 7.723 7.803 11.957 1.00 94.25 322 SER A CA 1
ATOM 2576 C C . SER A 1 322 ? 6.760 8.533 11.018 1.00 94.25 322 SER A C 1
ATOM 2578 O O . SER A 1 322 ? 7.157 9.087 9.994 1.00 94.25 322 SER A O 1
ATOM 2580 N N . GLY A 1 323 ? 5.479 8.532 11.357 1.00 94.94 323 GLY A N 1
ATOM 2581 C CA . GLY A 1 323 ? 4.440 9.216 10.600 1.00 94.94 323 GLY A CA 1
ATOM 2582 C C . GLY A 1 323 ? 3.101 9.202 11.327 1.00 94.94 323 GLY A C 1
ATOM 2583 O O . GLY A 1 323 ? 3.012 8.807 12.485 1.00 94.94 323 GLY A O 1
ATOM 2584 N N . LYS A 1 324 ? 2.042 9.600 10.632 1.00 95.88 324 LYS A N 1
ATOM 2585 C CA . LYS A 1 324 ? 0.660 9.578 11.105 1.00 95.88 324 LYS A CA 1
ATOM 2586 C C . LYS A 1 324 ? -0.130 8.468 10.418 1.00 95.88 324 LYS A C 1
ATOM 2588 O O . LYS A 1 324 ? 0.047 8.206 9.225 1.00 95.88 324 LYS A O 1
ATOM 2593 N N . LEU A 1 325 ? -1.033 7.847 11.176 1.00 95.69 325 LEU A N 1
ATOM 2594 C CA . LEU A 1 325 ? -2.053 6.936 10.662 1.00 95.69 325 LEU A CA 1
ATOM 2595 C C . LEU A 1 325 ? -3.420 7.604 10.803 1.00 95.69 325 LEU A C 1
ATOM 2597 O O . LEU A 1 325 ? -4.013 7.635 11.877 1.00 95.69 325 LEU A O 1
ATOM 2601 N N . HIS A 1 326 ? -3.920 8.138 9.698 1.00 94.94 326 HIS A N 1
ATOM 2602 C CA . HIS A 1 326 ? -5.230 8.768 9.631 1.00 94.94 326 HIS A CA 1
ATOM 2603 C C . HIS A 1 326 ? -6.295 7.713 9.383 1.00 94.94 326 HIS A C 1
ATOM 2605 O O . HIS A 1 326 ? -6.182 6.934 8.437 1.00 94.94 326 HIS A O 1
ATOM 2611 N N . LEU A 1 327 ? -7.354 7.727 10.186 1.00 94.44 327 LEU A N 1
ATOM 2612 C CA . LEU A 1 327 ? -8.540 6.905 9.975 1.00 94.44 327 LEU A CA 1
ATOM 2613 C C . LEU A 1 327 ? -9.725 7.784 9.573 1.00 94.44 327 LEU A C 1
ATOM 2615 O O . LEU A 1 327 ? -9.859 8.915 10.043 1.00 94.44 327 LEU A O 1
ATOM 2619 N N . SER A 1 328 ? -10.599 7.259 8.719 1.00 92.88 328 SER A N 1
ATOM 2620 C CA . SER A 1 328 ? -11.894 7.868 8.414 1.00 92.88 328 SER A CA 1
ATOM 2621 C C . SER A 1 328 ? -12.981 6.803 8.463 1.00 92.88 328 SER A C 1
ATOM 2623 O O . SER A 1 328 ? -12.864 5.767 7.808 1.00 92.88 328 SER A O 1
ATOM 2625 N N . ILE A 1 329 ? -14.009 7.068 9.271 1.00 92.06 329 ILE A N 1
ATOM 2626 C CA . ILE A 1 329 ? -15.132 6.167 9.552 1.00 92.06 329 ILE A CA 1
ATOM 2627 C C . ILE A 1 329 ? -16.424 6.989 9.403 1.00 92.06 329 ILE A C 1
ATOM 2629 O O . ILE A 1 329 ? -16.946 7.508 10.395 1.00 92.06 329 ILE A O 1
ATOM 2633 N N . PRO A 1 330 ? -16.878 7.262 8.168 1.00 88.38 330 PRO A N 1
ATOM 2634 C CA . PRO A 1 330 ? -18.077 8.060 7.932 1.00 88.38 330 PRO A CA 1
ATOM 2635 C C . PRO A 1 330 ? -19.337 7.271 8.299 1.00 88.38 330 PRO A C 1
ATOM 2637 O O . PRO A 1 330 ? -19.396 6.062 8.088 1.00 88.38 330 PRO A O 1
ATOM 2640 N N . GLN A 1 331 ? -20.375 7.955 8.788 1.00 82.56 331 GLN A N 1
ATOM 2641 C CA . GLN A 1 331 ? -21.607 7.299 9.249 1.00 82.56 331 GLN A CA 1
ATOM 2642 C C . GLN A 1 331 ? -22.293 6.469 8.150 1.00 82.56 331 GLN A C 1
ATOM 2644 O O . GLN A 1 331 ? -22.818 5.389 8.414 1.00 82.56 331 GLN A O 1
ATOM 2649 N N . THR A 1 332 ? -22.272 6.957 6.908 1.00 82.94 332 THR A N 1
ATOM 2650 C CA . THR A 1 332 ? -22.868 6.278 5.747 1.00 82.94 332 THR A CA 1
ATOM 2651 C C . THR A 1 332 ? -21.892 5.379 4.986 1.00 82.94 332 THR A C 1
ATOM 2653 O O . THR A 1 332 ? -22.281 4.752 4.000 1.00 82.94 332 THR A O 1
ATOM 2656 N N . GLY A 1 333 ? -20.644 5.267 5.449 1.00 87.38 333 GLY A N 1
ATOM 2657 C CA . GLY A 1 333 ? -19.588 4.544 4.748 1.00 87.38 333 GLY A CA 1
ATOM 2658 C C . GLY A 1 333 ? -19.137 5.224 3.446 1.00 87.38 333 GLY A C 1
ATOM 2659 O O . GLY A 1 333 ? -19.611 6.289 3.044 1.00 87.38 333 GLY A O 1
ATOM 2660 N N . PHE A 1 334 ? -18.184 4.591 2.772 1.00 88.88 334 PHE A N 1
ATOM 2661 C CA . PHE A 1 334 ? -17.746 4.941 1.426 1.00 88.88 334 PHE A CA 1
ATOM 2662 C C . PHE A 1 334 ? -18.465 4.061 0.410 1.00 88.88 334 PHE A C 1
ATOM 2664 O O . PHE A 1 334 ? -18.597 2.850 0.606 1.00 88.88 334 PHE A O 1
ATOM 2671 N N . VAL A 1 335 ? -18.890 4.655 -0.703 1.00 83.88 335 VAL A N 1
ATOM 2672 C CA . VAL A 1 335 ? -19.629 3.940 -1.747 1.00 83.88 335 VAL A CA 1
ATOM 2673 C C . VAL A 1 335 ? -18.987 4.212 -3.101 1.00 83.88 335 VAL A C 1
ATOM 2675 O O . VAL A 1 335 ? -18.623 5.347 -3.415 1.00 83.88 335 VAL A O 1
ATOM 2678 N N . SER A 1 336 ? -18.834 3.160 -3.907 1.00 81.88 336 SER A N 1
ATOM 2679 C CA . SER A 1 336 ? -18.437 3.307 -5.308 1.00 81.88 336 SER A CA 1
ATOM 2680 C C . SER A 1 336 ? -19.535 4.035 -6.083 1.00 81.88 336 SER A C 1
ATOM 2682 O O . SER A 1 336 ? -20.718 3.746 -5.917 1.00 81.88 336 SER A O 1
ATOM 2684 N N . SER A 1 337 ? -19.166 4.976 -6.951 1.00 78.19 337 SER A N 1
ATOM 2685 C CA . SER A 1 337 ? -20.145 5.649 -7.816 1.00 78.19 337 SER A CA 1
ATOM 2686 C C . SER A 1 337 ? -20.580 4.789 -9.010 1.00 78.19 337 SER A C 1
ATOM 2688 O O . SER A 1 337 ? -21.517 5.149 -9.724 1.00 78.19 337 SER A O 1
ATOM 2690 N N . VAL A 1 338 ? -19.937 3.635 -9.212 1.00 75.88 338 VAL A N 1
ATOM 2691 C CA . VAL A 1 338 ? -20.336 2.637 -10.207 1.00 75.88 338 VAL A CA 1
ATOM 2692 C C . VAL A 1 338 ? -21.452 1.763 -9.631 1.00 75.88 338 VAL A C 1
ATOM 2694 O O . VAL A 1 338 ? -21.284 1.122 -8.596 1.00 75.88 338 VAL A O 1
ATOM 2697 N N . GLY A 1 339 ? -22.613 1.783 -10.295 1.00 61.06 339 GLY A N 1
ATOM 2698 C CA . GLY A 1 339 ? -23.882 1.277 -9.767 1.00 61.06 339 GLY A CA 1
ATOM 2699 C C . GLY A 1 339 ? -23.858 -0.190 -9.327 1.00 61.06 339 GLY A C 1
ATOM 2700 O O . GLY A 1 339 ? -23.588 -1.082 -10.130 1.00 61.06 339 GLY A O 1
ATOM 2701 N N . GLN A 1 340 ? -24.243 -0.430 -8.069 1.00 55.22 340 GLN A N 1
ATOM 2702 C CA . GLN A 1 340 ? -24.432 -1.764 -7.476 1.00 55.22 340 GLN A CA 1
ATOM 2703 C C . GLN A 1 340 ? -25.487 -2.603 -8.222 1.00 55.22 340 GLN A C 1
ATOM 2705 O O . GLN A 1 340 ? -25.379 -3.826 -8.286 1.00 55.22 340 GLN A O 1
ATOM 2710 N N . GLU A 1 341 ? -26.465 -1.951 -8.861 1.00 54.31 341 GLU A N 1
ATOM 2711 C CA . GLU A 1 341 ? -27.563 -2.599 -9.594 1.00 54.31 341 GLU A CA 1
ATOM 2712 C C . GLU A 1 341 ? -27.094 -3.438 -10.794 1.00 54.31 341 GLU A C 1
ATOM 2714 O O . GLU A 1 341 ? -27.701 -4.463 -11.094 1.00 54.31 341 GLU A O 1
ATOM 2719 N N . LYS A 1 342 ? -25.989 -3.059 -11.457 1.00 54.59 342 LYS A N 1
ATOM 2720 C CA . LYS A 1 342 ? -25.418 -3.860 -12.556 1.00 54.59 342 LYS A CA 1
ATOM 2721 C C . LYS A 1 342 ? -24.774 -5.165 -12.057 1.00 54.59 342 LYS A C 1
ATOM 2723 O O . LYS A 1 342 ? -24.621 -6.097 -12.839 1.00 54.59 342 LYS A O 1
ATOM 2728 N N . PHE A 1 343 ? -24.432 -5.240 -10.767 1.00 50.28 343 PHE A N 1
ATOM 2729 C CA . PHE A 1 343 ? -23.660 -6.330 -10.157 1.00 50.28 343 PHE A CA 1
ATOM 2730 C C . PHE A 1 343 ? -24.476 -7.273 -9.280 1.00 50.28 343 PHE A C 1
ATOM 2732 O O . PHE A 1 343 ? -24.093 -8.432 -9.145 1.00 50.28 343 PHE A O 1
ATOM 2739 N N . ALA A 1 344 ? -25.633 -6.836 -8.774 1.00 50.75 344 ALA A N 1
ATOM 2740 C CA . ALA A 1 344 ? -26.585 -7.711 -8.081 1.00 50.75 344 ALA A CA 1
ATOM 2741 C C . ALA A 1 344 ? -27.024 -8.921 -8.939 1.00 50.75 344 ALA A C 1
ATOM 2743 O O . ALA A 1 344 ? -27.498 -9.921 -8.411 1.00 50.75 344 ALA A O 1
ATOM 2744 N N . ALA A 1 345 ? -26.847 -8.844 -10.264 1.00 50.72 345 ALA A N 1
ATOM 2745 C CA . ALA A 1 345 ? -27.119 -9.930 -11.199 1.00 50.72 345 ALA A CA 1
ATOM 2746 C C . ALA A 1 345 ? -25.987 -10.975 -11.325 1.00 50.72 345 ALA A C 1
ATOM 2748 O O . ALA A 1 345 ? -26.218 -12.027 -11.918 1.00 50.72 345 ALA A O 1
ATOM 2749 N N . LEU A 1 346 ? -24.774 -10.701 -10.823 1.00 49.03 346 LEU A N 1
ATOM 2750 C CA . LEU A 1 346 ? -23.583 -11.530 -11.065 1.00 49.03 346 LEU A CA 1
ATOM 2751 C C . LEU A 1 346 ? -23.075 -12.290 -9.828 1.00 49.03 346 LEU A C 1
ATOM 2753 O O . LEU A 1 346 ? -22.411 -13.309 -10.010 1.00 49.03 346 LEU A O 1
ATOM 2757 N N . THR A 1 347 ? -23.380 -11.856 -8.600 1.00 49.78 347 THR A N 1
ATOM 2758 C CA . THR A 1 347 ? -22.879 -12.484 -7.357 1.00 49.78 347 THR A CA 1
ATOM 2759 C C . THR A 1 347 ? -23.811 -12.260 -6.153 1.00 49.78 347 THR A C 1
ATOM 2761 O O . THR A 1 347 ? -24.690 -11.402 -6.212 1.00 49.78 347 THR A O 1
ATOM 2764 N N . ASP A 1 348 ? -23.590 -13.020 -5.068 1.00 48.66 348 ASP A N 1
ATOM 2765 C CA . ASP A 1 348 ? -24.190 -12.851 -3.726 1.00 48.66 348 ASP A CA 1
ATOM 2766 C C . ASP A 1 348 ? -24.169 -11.386 -3.232 1.00 48.66 348 ASP A C 1
ATOM 2768 O O . ASP A 1 348 ? -23.368 -10.593 -3.742 1.00 48.66 348 ASP A O 1
ATOM 2772 N N . PRO A 1 349 ? -25.028 -11.001 -2.259 1.00 50.78 349 PRO A N 1
ATOM 2773 C CA . PRO A 1 349 ? -25.174 -9.612 -1.824 1.00 50.78 349 PRO A CA 1
ATOM 2774 C C . PRO A 1 349 ? -23.823 -8.995 -1.448 1.00 50.78 349 PRO A C 1
ATOM 2776 O O . PRO A 1 349 ? -23.189 -9.360 -0.461 1.00 50.78 349 PRO A O 1
ATOM 2779 N N . VAL A 1 350 ? -23.393 -8.057 -2.288 1.00 59.41 350 VAL A N 1
ATOM 2780 C CA . VAL A 1 350 ? -22.198 -7.236 -2.110 1.00 59.41 350 VAL A CA 1
ATOM 2781 C C . VAL A 1 350 ? -22.435 -6.305 -0.922 1.00 59.41 350 VAL A C 1
ATOM 2783 O O . VAL A 1 350 ? -23.532 -5.758 -0.794 1.00 59.41 350 VAL A O 1
ATOM 2786 N N . GLY A 1 351 ? -21.425 -6.099 -0.069 1.00 61.97 351 GLY A N 1
ATOM 2787 C CA . GLY A 1 351 ? -21.524 -5.140 1.032 1.00 61.97 351 GLY A CA 1
ATOM 2788 C C . GLY A 1 351 ? -21.972 -3.767 0.521 1.00 61.97 351 GLY A C 1
ATOM 2789 O O . GLY A 1 351 ? -21.390 -3.223 -0.421 1.00 61.97 351 GLY A O 1
ATOM 2790 N N . GLU A 1 352 ? -23.024 -3.202 1.119 1.00 73.38 352 GLU A N 1
ATOM 2791 C CA . GLU A 1 352 ? -23.630 -1.957 0.625 1.00 73.38 352 GLU A CA 1
ATOM 2792 C C . GLU A 1 352 ? -22.662 -0.764 0.715 1.00 73.38 352 GLU A C 1
ATOM 2794 O O . GLU A 1 352 ? -22.720 0.159 -0.102 1.00 73.38 352 GLU A O 1
ATOM 2799 N N . LYS A 1 353 ? -21.719 -0.806 1.662 1.00 84.25 353 LYS A N 1
ATOM 2800 C CA . LYS A 1 353 ? -20.771 0.267 1.976 1.00 84.25 353 LYS A CA 1
ATOM 2801 C C . LYS A 1 353 ? -19.411 -0.296 2.393 1.00 84.25 353 LYS A C 1
ATOM 2803 O O . LYS A 1 353 ? -19.298 -1.450 2.787 1.00 84.25 353 LYS A O 1
ATOM 2808 N N . VAL A 1 354 ? -18.383 0.543 2.320 1.00 90.31 354 VAL A N 1
ATOM 2809 C CA . VAL A 1 354 ? -17.099 0.319 2.994 1.00 90.31 354 VAL A CA 1
ATOM 2810 C C . VAL A 1 354 ? -17.079 1.183 4.245 1.00 90.31 354 VAL A C 1
ATOM 2812 O O . VAL A 1 354 ? -17.224 2.398 4.150 1.00 90.31 354 VAL A O 1
ATOM 2815 N N . SER A 1 355 ? -16.898 0.587 5.413 1.00 91.12 355 SER A N 1
ATOM 2816 C CA . SER A 1 355 ? -17.149 1.285 6.681 1.00 91.12 355 SER A CA 1
ATOM 2817 C C . SER A 1 355 ? -15.970 2.141 7.168 1.00 91.12 355 SER A C 1
ATOM 2819 O O . SER A 1 355 ? -16.156 3.081 7.936 1.00 91.12 355 SER A O 1
ATOM 2821 N N . MET A 1 356 ? -14.751 1.872 6.694 1.00 93.19 356 MET A N 1
ATOM 2822 C CA . MET A 1 356 ? -13.539 2.557 7.152 1.00 93.19 356 MET A CA 1
ATOM 2823 C C . MET A 1 356 ? -12.467 2.622 6.056 1.00 93.19 356 MET A C 1
ATOM 2825 O O . MET A 1 356 ? -12.383 1.747 5.197 1.00 93.19 356 MET A O 1
ATOM 2829 N N . ALA A 1 357 ? -11.640 3.668 6.095 1.00 94.56 357 ALA A N 1
ATOM 2830 C CA . ALA A 1 357 ? -10.473 3.850 5.234 1.00 94.56 357 ALA A CA 1
ATOM 2831 C C . ALA A 1 357 ? -9.283 4.396 6.037 1.00 94.56 357 ALA A C 1
ATOM 2833 O O . ALA A 1 357 ? -9.474 5.073 7.052 1.00 94.56 357 ALA A O 1
ATOM 2834 N N . ALA A 1 358 ? -8.061 4.135 5.563 1.00 95.19 358 ALA A N 1
ATOM 2835 C CA . ALA A 1 358 ? -6.833 4.567 6.232 1.00 95.19 358 ALA A CA 1
ATOM 2836 C C . ALA A 1 358 ? -5.875 5.345 5.310 1.00 95.19 358 ALA A C 1
ATOM 2838 O O . ALA A 1 358 ? -5.742 5.050 4.119 1.00 95.19 358 ALA A O 1
ATOM 2839 N N . TYR A 1 359 ? -5.155 6.312 5.875 1.00 94.75 359 TYR A N 1
ATOM 2840 C CA . TYR A 1 359 ? -4.105 7.060 5.189 1.00 94.75 359 TYR A CA 1
ATOM 2841 C C . TYR A 1 359 ? -2.825 7.126 6.023 1.00 94.75 359 TYR A C 1
ATOM 2843 O O . TYR A 1 359 ? -2.850 7.489 7.195 1.00 94.75 359 TYR A O 1
ATOM 2851 N N . ILE A 1 360 ? -1.705 6.758 5.402 1.00 94.00 360 ILE A N 1
ATOM 2852 C CA . ILE A 1 360 ? -0.373 6.832 6.003 1.00 94.00 360 ILE A CA 1
ATOM 2853 C C . ILE A 1 360 ? 0.305 8.104 5.504 1.00 94.00 360 ILE A C 1
ATOM 2855 O O . ILE A 1 360 ? 0.610 8.221 4.315 1.00 94.00 360 ILE A O 1
ATOM 2859 N N . GLU A 1 361 ? 0.586 9.019 6.421 1.00 92.88 361 GLU A N 1
ATOM 2860 C CA . GLU A 1 361 ? 1.369 10.226 6.168 1.00 92.88 361 GLU A CA 1
ATOM 2861 C C . GLU A 1 361 ? 2.731 10.062 6.835 1.00 92.88 361 GLU A C 1
ATOM 2863 O O . GLU A 1 361 ? 2.814 9.925 8.049 1.00 92.88 361 GLU A O 1
ATOM 2868 N N . LEU A 1 362 ? 3.811 10.022 6.063 1.00 89.25 362 LEU A N 1
ATOM 2869 C CA . LEU A 1 362 ? 5.148 9.914 6.644 1.00 89.25 362 LEU A CA 1
ATOM 2870 C C . LEU A 1 362 ? 5.653 11.286 7.079 1.00 89.25 362 LEU A C 1
ATOM 2872 O O . LEU A 1 362 ? 5.368 12.277 6.409 1.00 89.25 362 LEU A O 1
ATOM 2876 N N . ALA A 1 363 ? 6.431 11.334 8.163 1.00 81.12 363 ALA A N 1
ATOM 2877 C CA . ALA A 1 363 ? 7.214 12.522 8.478 1.00 81.12 363 ALA A CA 1
ATOM 2878 C C . ALA A 1 363 ? 8.229 12.750 7.342 1.00 81.12 363 ALA A C 1
ATOM 2880 O O . ALA A 1 363 ? 8.925 11.811 6.945 1.00 81.12 363 ALA A O 1
ATOM 2881 N N . GLY A 1 364 ? 8.209 13.957 6.768 1.00 59.47 364 GLY A N 1
ATOM 2882 C CA . GLY A 1 364 ? 9.035 14.353 5.622 1.00 59.47 364 GLY A CA 1
ATOM 2883 C C . GLY A 1 364 ? 10.512 14.515 5.936 1.00 59.47 364 GLY A C 1
ATOM 2884 O O . GLY A 1 364 ? 10.844 14.762 7.119 1.00 59.47 364 GLY A O 1
#

Sequence (364 aa):
SQLTSHNSARMGLYVDELLVVVPFYNPYCKIAKLNPIQNPELFKIDTYKLVNFLYLLGPAVNSGLVKFVVNPGLFDDNLQLDFASAAYARARGKEVSSENIEGLREEYAKELHKVIRAESAEIREQQLRQICPHMTDQEITLTLPYFEQLGKEKASIVMTDEVERQLVEVGAQILAVRAGVNTDTALHLCQYTGAMPFTNSAWRWQELLTASKDSQTSSEGFAELTQAFKELDFNFLNNVDRGFISEFHSLNRLDSMRSYMRRIWQAADSDTNEEATLNSLQSELTTEHQKAEGEWARIRQETKQWIARVSDPDSTLEPVVSGKLHLSIPQTGFVSSVGQEKFAALTDPVGEKVSMAAYIELAG

Secondary structure (DSSP, 8-state):
-HHHHHHHHHHTTTSS-EEEE-----GGGS-GGG-TTT-GGGGHHHHHHHHHHHHHHHHHHHTTSEEEE--GGGT-HHHHHHHHHHHHHHHTTPPPPHHHHHHHHHHHHHHHHHHHHHS-HHHHHHHHHHH-TT--HHHHHHHHHHHHHHHHHH--S---HHHHHHHHHH------------HHHHHHHHHHHTPPPEES-HHHHHHHHTTBTTTT---HHHHHHHHHHHHS-EEEE-S--HHHHHHHHHTTTTHHHHHHHHHHHHHHH-S---HHHHHHHHHHHHHHHHHHHHHHHHHHHHHHHHHHHHS-TT----SEEEEEEEEE--TT-B--SS-GGGTTTTSS---S-B--EEEEEE--

Radius of gyration: 23.01 Å; chains: 1; bounding box: 60×39×59 Å